Protein AF-A0A7Y1T8V3-F1 (afdb_monomer_lite)

pLDDT: mean 86.98, std 9.7, range [41.34, 97.12]

Sequence (254 aa):
RMGENVDYEQLSDDRLTPLARQRLTQTTLIKQNFAQLGLATPDAMLQQTIMRTPEFQVDGKFSNERMTRVLADTGFNLNILKSKLAEDQRANQLRAGIGQSGFAITQNTELLLKIINESRKINWVALELAQVQGDLQISDSEIADYYDTNSSEFYTELRVDAEYLLIDQQALQQPVESAAVLAEYKSQQAQFESSERRELAHILLEINQQQSEDQAREKARQVIQRHRDGASFAELAAEISQDPGTATEGGLLG

Radius of gyration: 39.57 Å; chains: 1; bounding box: 94×57×104 Å

Structure (mmCIF, N/CA/C/O backbone):
data_AF-A0A7Y1T8V3-F1
#
_entry.id   AF-A0A7Y1T8V3-F1
#
loop_
_atom_site.group_PDB
_atom_site.id
_atom_site.type_symbol
_atom_site.label_atom_id
_atom_site.label_alt_id
_atom_site.label_comp_id
_atom_site.label_asym_id
_atom_site.label_entity_id
_atom_site.label_seq_id
_atom_site.pdbx_PDB_ins_code
_atom_site.Cartn_x
_atom_site.Cartn_y
_atom_site.Cartn_z
_atom_site.occupancy
_atom_site.B_iso_or_equiv
_atom_site.auth_seq_id
_atom_site.auth_comp_id
_atom_site.auth_asym_id
_atom_site.auth_atom_id
_atom_site.pdbx_PDB_model_num
ATOM 1 N N . ARG A 1 1 ? -8.306 -12.729 -7.410 1.00 41.34 1 ARG A N 1
ATOM 2 C CA . ARG A 1 1 ? -9.729 -13.066 -7.652 1.00 41.34 1 ARG A CA 1
ATOM 3 C C . ARG A 1 1 ? -10.498 -12.596 -6.425 1.00 41.34 1 ARG A C 1
ATOM 5 O O . ARG A 1 1 ? -10.214 -13.105 -5.352 1.00 41.34 1 ARG A O 1
ATOM 12 N N . MET A 1 2 ? -11.314 -11.548 -6.552 1.00 42.31 2 MET A N 1
ATOM 13 C CA . MET A 1 2 ? -12.202 -11.089 -5.471 1.00 42.31 2 MET A CA 1
ATOM 14 C C . MET A 1 2 ? -13.369 -12.090 -5.373 1.00 42.31 2 MET A C 1
ATOM 16 O O . MET A 1 2 ? -13.800 -12.582 -6.413 1.00 42.31 2 MET A O 1
ATOM 20 N N . GLY A 1 3 ? -13.776 -12.471 -4.157 1.00 43.62 3 GLY A N 1
ATOM 21 C CA . GLY A 1 3 ? -14.752 -13.543 -3.896 1.00 43.62 3 GLY A CA 1
ATOM 22 C C . GLY A 1 3 ? -16.190 -13.213 -4.317 1.00 43.62 3 GLY A C 1
ATOM 23 O O . GLY A 1 3 ? -16.492 -12.072 -4.643 1.00 43.62 3 GLY A O 1
ATOM 24 N N . GLU A 1 4 ? -17.067 -14.221 -4.282 1.00 55.66 4 GLU A N 1
ATOM 25 C CA . GLU A 1 4 ? -18.418 -14.251 -4.886 1.00 55.66 4 GLU A CA 1
ATOM 26 C C . GLU A 1 4 ? -19.449 -13.227 -4.359 1.00 55.66 4 GLU A C 1
ATOM 28 O O . GLU A 1 4 ? -20.552 -13.179 -4.882 1.00 55.66 4 GLU A O 1
ATOM 33 N N . ASN A 1 5 ? -19.102 -12.355 -3.406 1.00 53.53 5 ASN A N 1
ATOM 34 C CA . ASN A 1 5 ? -19.995 -11.330 -2.849 1.00 53.53 5 ASN A CA 1
ATOM 35 C C . ASN A 1 5 ? -19.285 -9.968 -2.755 1.00 53.53 5 ASN A C 1
ATOM 37 O O . ASN A 1 5 ? -18.998 -9.479 -1.661 1.00 53.53 5 ASN A O 1
ATOM 41 N N . VAL A 1 6 ? -18.937 -9.363 -3.895 1.00 58.28 6 VAL A N 1
ATOM 42 C CA . VAL A 1 6 ? -18.449 -7.974 -3.912 1.00 58.28 6 VAL A CA 1
ATOM 43 C C . VAL A 1 6 ? -19.655 -7.044 -3.883 1.00 58.28 6 VAL A C 1
ATOM 45 O O . VAL A 1 6 ? -20.401 -6.950 -4.852 1.00 58.28 6 VAL A O 1
ATOM 48 N N . ASP A 1 7 ? -19.839 -6.351 -2.764 1.00 69.00 7 ASP A N 1
ATOM 49 C CA . ASP A 1 7 ? -20.786 -5.247 -2.652 1.00 69.00 7 ASP A CA 1
ATOM 50 C C . ASP A 1 7 ? -20.277 -4.056 -3.484 1.00 69.00 7 ASP A C 1
ATOM 52 O O . ASP A 1 7 ? -19.403 -3.289 -3.065 1.00 69.00 7 ASP A O 1
ATOM 56 N N . TYR A 1 8 ? -20.796 -3.937 -4.707 1.00 67.00 8 TYR A N 1
ATOM 57 C CA . TYR A 1 8 ? -20.404 -2.901 -5.660 1.00 67.00 8 TYR A CA 1
ATOM 58 C C . TYR A 1 8 ? -20.792 -1.484 -5.205 1.00 67.00 8 TYR A C 1
ATOM 60 O O . TYR A 1 8 ? -20.196 -0.524 -5.698 1.00 67.00 8 TYR A O 1
ATOM 68 N N . GLU A 1 9 ? -21.690 -1.315 -4.223 1.00 69.06 9 GLU A N 1
ATOM 69 C CA . GLU A 1 9 ? -21.967 0.008 -3.640 1.00 69.06 9 GLU A CA 1
ATOM 70 C C . GLU A 1 9 ? -20.751 0.573 -2.890 1.00 69.06 9 GLU A C 1
ATOM 72 O O . GLU A 1 9 ? -20.582 1.794 -2.790 1.00 69.06 9 GLU A O 1
ATOM 77 N N . GLN A 1 10 ? -19.844 -0.289 -2.410 1.00 66.62 10 GLN A N 1
ATOM 78 C CA . GLN A 1 10 ? -18.577 0.123 -1.789 1.00 66.62 10 GLN A CA 1
ATOM 79 C C . GLN A 1 10 ? -17.567 0.681 -2.798 1.00 66.62 10 GLN A C 1
ATOM 81 O O . GLN A 1 10 ? -16.615 1.351 -2.399 1.00 66.62 10 GLN A O 1
ATOM 86 N N . LEU A 1 11 ? -17.786 0.436 -4.092 1.00 71.06 11 LEU A N 1
ATOM 87 C CA . LEU A 1 11 ? -16.968 0.948 -5.190 1.00 71.06 11 LEU A CA 1
ATOM 88 C C . LEU A 1 11 ? -17.585 2.187 -5.857 1.00 71.06 11 LEU A C 1
ATOM 90 O O . LEU A 1 11 ? -17.064 2.643 -6.872 1.00 71.06 11 LEU A O 1
ATOM 94 N N . SER A 1 12 ? -18.671 2.741 -5.307 1.00 79.31 12 SER A N 1
ATOM 95 C CA . SER A 1 12 ? -19.259 3.986 -5.811 1.00 79.31 12 SER A CA 1
ATOM 96 C C . SER A 1 12 ? -18.267 5.151 -5.734 1.00 79.31 12 SER A C 1
ATOM 98 O O . SER A 1 12 ? -17.560 5.330 -4.735 1.00 79.31 12 SER A O 1
ATOM 100 N N . ASP A 1 13 ? -18.252 5.989 -6.774 1.00 78.75 13 ASP A N 1
ATOM 101 C CA . ASP A 1 13 ? -17.426 7.201 -6.819 1.00 78.75 13 ASP A CA 1
ATOM 102 C C . ASP A 1 13 ? -17.690 8.116 -5.615 1.00 78.75 13 ASP A C 1
ATOM 104 O O . ASP A 1 13 ? -16.751 8.699 -5.071 1.00 78.75 13 ASP A O 1
ATOM 108 N N . ASP A 1 14 ? -18.934 8.177 -5.133 1.00 81.94 14 ASP A N 1
ATOM 109 C CA . ASP A 1 14 ? -19.324 8.967 -3.960 1.00 81.94 14 ASP A CA 1
ATOM 110 C C . ASP A 1 14 ? -18.643 8.499 -2.664 1.00 81.94 14 ASP A C 1
ATOM 112 O O . ASP A 1 14 ? -18.367 9.313 -1.779 1.00 81.94 14 ASP A O 1
ATOM 116 N N . ARG A 1 15 ? -18.311 7.205 -2.549 1.00 77.62 15 ARG A N 1
ATOM 117 C CA . ARG A 1 15 ? -17.561 6.650 -1.409 1.00 77.62 15 ARG A CA 1
ATOM 118 C C . ARG A 1 15 ? -16.051 6.670 -1.629 1.00 77.62 15 ARG A C 1
ATOM 120 O O . ARG A 1 15 ? -15.299 6.954 -0.693 1.00 77.62 15 ARG A O 1
ATOM 127 N N . LEU A 1 16 ? -15.588 6.404 -2.850 1.00 84.19 16 LEU A N 1
ATOM 128 C CA . LEU A 1 16 ? -14.159 6.353 -3.172 1.00 84.19 16 LEU A CA 1
ATOM 129 C C . LEU A 1 16 ? -13.523 7.744 -3.245 1.00 84.19 16 LEU A C 1
ATOM 131 O O . LEU A 1 16 ? -12.394 7.928 -2.785 1.00 84.19 16 LEU A O 1
ATOM 135 N N . THR A 1 17 ? -14.237 8.739 -3.772 1.00 88.00 17 THR A N 1
ATOM 136 C CA . THR A 1 17 ? -13.699 10.088 -4.001 1.00 88.00 17 THR A CA 1
ATOM 137 C C . THR A 1 17 ? -13.277 10.787 -2.704 1.00 88.00 17 THR A C 1
ATOM 139 O O . THR A 1 17 ? -12.153 11.300 -2.655 1.00 88.00 17 THR A O 1
ATOM 142 N N . PRO A 1 18 ? -14.082 10.804 -1.619 1.00 89.88 18 PRO A N 1
ATOM 143 C CA . PRO A 1 18 ? -13.657 11.395 -0.351 1.00 89.88 18 PRO A CA 1
ATOM 144 C C . PRO A 1 18 ? -12.408 10.722 0.231 1.00 89.88 18 PRO A C 1
ATOM 146 O O . PRO A 1 18 ? -11.493 11.424 0.666 1.00 89.88 18 PRO A O 1
ATOM 149 N N . LEU A 1 19 ? -12.336 9.386 0.181 1.00 86.31 19 LEU A N 1
ATOM 150 C CA . LEU A 1 19 ? -11.200 8.606 0.683 1.00 86.31 19 LEU A CA 1
ATOM 151 C C . LEU A 1 19 ? -9.933 8.848 -0.146 1.00 86.31 19 LEU A C 1
ATOM 153 O O . LEU A 1 19 ? -8.856 9.080 0.410 1.00 86.31 19 LEU A O 1
ATOM 157 N N . ALA A 1 20 ? -10.054 8.850 -1.475 1.00 89.06 20 ALA A N 1
ATOM 158 C CA . ALA A 1 20 ? -8.956 9.148 -2.385 1.00 89.06 20 ALA A CA 1
ATOM 159 C C . ALA A 1 20 ? -8.437 10.575 -2.173 1.00 89.06 20 ALA A C 1
ATOM 161 O O . ALA A 1 20 ? -7.230 10.777 -2.035 1.00 89.06 20 ALA A O 1
ATOM 162 N N . ARG A 1 21 ? -9.341 11.556 -2.060 1.00 92.31 21 ARG A N 1
ATOM 163 C CA . ARG A 1 21 ? -8.994 12.952 -1.773 1.00 92.31 21 ARG A CA 1
ATOM 164 C C . ARG A 1 21 ? -8.269 13.081 -0.439 1.00 92.31 21 ARG A C 1
ATOM 166 O O . ARG A 1 21 ? -7.197 13.673 -0.402 1.00 92.31 21 ARG A O 1
ATOM 173 N N . GLN A 1 22 ? -8.791 12.481 0.631 1.00 91.00 22 GLN A N 1
ATOM 174 C CA . GLN A 1 22 ? -8.137 12.492 1.942 1.00 91.00 22 GLN A CA 1
ATOM 175 C C . GLN A 1 22 ? -6.736 11.874 1.875 1.00 91.00 22 GLN A C 1
ATOM 177 O O . GLN A 1 22 ? -5.773 12.466 2.369 1.00 91.00 22 GLN A O 1
ATOM 182 N N . ARG A 1 23 ? -6.594 10.723 1.209 1.00 88.25 23 ARG A N 1
ATOM 183 C CA . ARG A 1 23 ? -5.299 10.061 1.016 1.00 88.25 23 ARG A CA 1
ATOM 184 C C . ARG A 1 23 ? -4.321 10.943 0.241 1.00 88.25 23 ARG A C 1
ATOM 186 O O . ARG A 1 23 ? -3.156 11.033 0.631 1.00 88.25 23 ARG A O 1
ATOM 193 N N . LEU A 1 24 ? -4.767 11.602 -0.829 1.00 90.88 24 LEU A N 1
ATOM 194 C CA . LEU A 1 24 ? -3.942 12.504 -1.636 1.00 90.88 24 LEU A CA 1
ATOM 195 C C . LEU A 1 24 ? -3.532 13.750 -0.852 1.00 90.88 24 LEU A C 1
ATOM 197 O O . LEU A 1 24 ? -2.358 14.120 -0.894 1.00 90.88 24 LEU A O 1
ATOM 201 N N . THR A 1 25 ? -4.449 14.353 -0.093 1.00 92.94 25 THR A N 1
ATOM 202 C CA . THR A 1 25 ? -4.156 15.482 0.796 1.00 92.94 25 THR A CA 1
ATOM 203 C C . THR A 1 25 ? -3.094 15.093 1.819 1.00 92.94 25 THR A C 1
ATOM 205 O O . THR A 1 25 ? -2.073 15.769 1.933 1.00 92.94 25 THR A O 1
ATOM 208 N N . GLN A 1 26 ? -3.283 13.969 2.514 1.00 86.94 26 GLN A N 1
ATOM 209 C CA . GLN A 1 26 ? -2.355 13.509 3.547 1.00 86.94 26 GLN A CA 1
ATOM 210 C C . GLN A 1 26 ? -0.983 13.150 2.964 1.00 86.94 26 GLN A C 1
ATOM 212 O O . GLN A 1 26 ? 0.047 13.557 3.499 1.00 86.94 26 GLN A O 1
ATOM 217 N N . THR A 1 27 ? -0.959 12.455 1.824 1.00 85.75 27 THR A N 1
ATOM 218 C CA . THR A 1 27 ? 0.284 12.101 1.122 1.00 85.75 27 THR A CA 1
ATOM 219 C C . THR A 1 27 ? 1.033 13.350 0.659 1.00 85.75 27 THR A C 1
ATOM 221 O O . THR A 1 27 ? 2.241 13.453 0.856 1.00 85.75 27 THR A O 1
ATOM 224 N N . THR A 1 28 ? 0.326 14.322 0.080 1.00 87.81 28 THR A N 1
ATOM 225 C CA . THR A 1 28 ? 0.916 15.585 -0.384 1.00 87.81 28 THR A CA 1
ATOM 226 C C . THR A 1 28 ? 1.492 16.388 0.779 1.00 87.81 28 THR A C 1
ATOM 228 O O . THR A 1 28 ? 2.631 16.842 0.695 1.00 87.81 28 THR A O 1
ATOM 231 N N . LEU A 1 29 ? 0.755 16.499 1.888 1.00 88.88 29 LEU A N 1
ATOM 232 C CA . LEU A 1 29 ? 1.206 17.212 3.082 1.00 88.88 29 LEU A CA 1
ATOM 233 C C . LEU A 1 29 ? 2.475 16.588 3.683 1.00 88.88 29 LEU A C 1
ATOM 235 O O . LEU A 1 29 ? 3.403 17.300 4.066 1.00 88.88 29 LEU A O 1
ATOM 239 N N . ILE A 1 30 ? 2.546 15.255 3.748 1.00 85.75 30 ILE A N 1
ATOM 240 C CA . ILE A 1 30 ? 3.738 14.541 4.227 1.00 85.75 30 ILE A CA 1
ATOM 241 C C . ILE A 1 30 ? 4.929 14.793 3.292 1.00 85.75 30 ILE A C 1
ATOM 243 O O . ILE A 1 30 ? 6.018 15.126 3.758 1.00 85.75 30 ILE A O 1
ATOM 247 N N . LYS A 1 31 ? 4.719 14.703 1.972 1.00 85.62 31 LYS A N 1
ATOM 248 C CA . LYS A 1 31 ? 5.768 14.950 0.970 1.00 85.62 31 LYS A CA 1
ATOM 249 C C . LYS A 1 31 ? 6.324 16.371 1.039 1.00 85.62 31 LYS A C 1
ATOM 251 O O . LYS A 1 31 ? 7.538 16.548 0.970 1.00 85.62 31 LYS A O 1
ATOM 256 N N . GLN A 1 32 ? 5.457 17.369 1.209 1.00 86.38 32 GLN A N 1
ATOM 257 C CA . GLN A 1 32 ? 5.858 18.769 1.387 1.00 86.38 32 GLN A CA 1
ATOM 258 C C . GLN A 1 32 ? 6.700 18.966 2.657 1.00 86.38 32 GLN A C 1
ATOM 260 O O . GLN A 1 32 ? 7.658 19.738 2.649 1.00 86.38 32 GLN A O 1
ATOM 265 N N . ASN A 1 33 ? 6.398 18.221 3.723 1.00 87.88 33 ASN A N 1
ATOM 266 C CA . ASN A 1 33 ? 7.140 18.288 4.980 1.00 87.88 33 ASN A CA 1
ATOM 267 C C . ASN A 1 33 ? 8.519 17.616 4.935 1.00 87.88 33 ASN A C 1
ATOM 269 O O . ASN A 1 33 ? 9.379 17.976 5.735 1.00 87.88 33 ASN A O 1
ATOM 273 N N . PHE A 1 34 ? 8.787 16.685 4.011 1.00 89.12 34 PHE A N 1
ATOM 274 C CA . PHE A 1 34 ? 10.093 16.013 3.946 1.00 89.12 34 PHE A CA 1
ATOM 275 C C . PHE A 1 34 ? 11.267 16.990 3.830 1.00 89.12 34 PHE A C 1
ATOM 277 O O . PHE A 1 34 ? 12.280 16.801 4.499 1.00 89.12 34 PHE A O 1
ATOM 284 N N . ALA A 1 35 ? 11.118 18.041 3.018 1.00 80.44 35 ALA A N 1
ATOM 285 C CA . ALA A 1 35 ? 12.147 19.065 2.860 1.00 80.44 35 ALA A CA 1
ATOM 286 C C . ALA A 1 35 ? 12.341 19.890 4.143 1.00 80.44 35 ALA A C 1
ATOM 288 O O . ALA A 1 35 ? 13.474 20.146 4.537 1.00 80.44 35 ALA A O 1
ATOM 289 N N . GLN A 1 36 ? 11.248 20.256 4.823 1.00 85.88 36 GLN A N 1
ATOM 290 C CA . GLN A 1 36 ? 11.298 21.018 6.078 1.00 85.88 36 GLN A CA 1
ATOM 291 C C . GLN A 1 36 ? 11.953 20.223 7.215 1.00 85.88 36 GLN A C 1
ATOM 293 O O . GLN A 1 36 ? 12.670 20.787 8.033 1.00 85.88 36 GLN A O 1
ATOM 298 N N . LEU A 1 37 ? 11.740 18.905 7.237 1.00 88.06 37 LEU A N 1
ATOM 299 C CA . LEU A 1 37 ? 12.326 17.986 8.215 1.00 88.06 37 LEU A CA 1
ATOM 300 C C . LEU A 1 37 ? 13.768 17.571 7.876 1.00 88.06 37 LEU A C 1
ATOM 302 O O . LEU A 1 37 ? 14.354 16.772 8.602 1.00 88.06 37 LEU A O 1
ATOM 306 N N . GLY A 1 38 ? 14.336 18.065 6.769 1.00 87.81 38 GLY A N 1
ATOM 307 C CA . GLY A 1 38 ? 15.685 17.700 6.330 1.00 87.81 38 GLY A CA 1
ATOM 308 C C . GLY A 1 38 ? 15.836 16.223 5.944 1.00 87.81 38 GLY A C 1
ATOM 309 O O . GLY A 1 38 ? 16.945 15.693 5.971 1.00 87.81 38 GLY A O 1
ATOM 310 N N . LEU A 1 39 ? 14.739 15.538 5.596 1.00 89.94 39 LEU A N 1
ATOM 311 C CA . LEU A 1 39 ? 14.767 14.127 5.215 1.00 89.94 39 LEU A CA 1
ATOM 312 C C . LEU A 1 39 ? 15.266 13.975 3.775 1.00 89.94 39 LEU A C 1
ATOM 314 O O . LEU A 1 39 ? 14.621 14.425 2.823 1.00 89.94 39 LEU A O 1
ATOM 318 N N . ALA A 1 40 ? 16.391 13.281 3.613 1.00 87.88 40 ALA A N 1
ATOM 319 C CA . ALA A 1 40 ? 17.026 13.014 2.328 1.00 87.88 40 ALA A CA 1
ATOM 320 C C . ALA A 1 40 ? 17.279 11.514 2.125 1.00 87.88 40 ALA A C 1
ATOM 322 O O . ALA A 1 40 ? 17.364 10.731 3.073 1.00 87.88 40 ALA A O 1
ATOM 323 N N . THR A 1 41 ? 17.416 11.101 0.866 1.00 92.00 41 THR A N 1
ATOM 324 C CA . THR A 1 41 ? 17.786 9.728 0.510 1.00 92.00 41 THR A CA 1
ATOM 325 C C . THR A 1 41 ? 18.992 9.762 -0.422 1.00 92.00 41 THR A C 1
ATOM 327 O O . THR A 1 41 ? 18.855 10.254 -1.539 1.00 92.00 41 THR A O 1
ATOM 330 N N . PRO A 1 42 ? 20.168 9.278 0.016 1.00 93.88 42 PRO A N 1
ATOM 331 C CA . PRO A 1 42 ? 21.356 9.239 -0.829 1.00 93.88 42 PRO A CA 1
ATOM 332 C C . PRO A 1 42 ? 21.160 8.344 -2.057 1.00 93.88 42 PRO A C 1
ATOM 334 O O . PRO A 1 42 ? 20.621 7.241 -1.945 1.00 93.88 42 PRO A O 1
ATOM 337 N N . ASP A 1 43 ? 21.693 8.760 -3.205 1.00 92.12 43 ASP A N 1
ATOM 338 C CA . ASP A 1 43 ? 21.589 8.000 -4.458 1.00 92.12 43 ASP A CA 1
ATOM 339 C C . ASP A 1 43 ? 22.160 6.582 -4.351 1.00 92.12 43 ASP A C 1
ATOM 341 O O . ASP A 1 43 ? 21.576 5.637 -4.879 1.00 92.12 43 ASP A O 1
ATOM 345 N N . ALA A 1 44 ? 23.262 6.408 -3.617 1.00 94.62 44 ALA A N 1
ATOM 346 C CA . ALA A 1 44 ? 23.869 5.097 -3.385 1.00 94.62 44 ALA A CA 1
ATOM 347 C C . ALA A 1 44 ? 22.908 4.125 -2.675 1.00 94.62 44 ALA A C 1
ATOM 349 O O . ALA A 1 44 ? 22.886 2.933 -2.979 1.00 94.62 44 ALA A O 1
ATOM 350 N N . MET A 1 45 ? 22.063 4.634 -1.771 1.00 92.94 45 MET A N 1
ATOM 351 C CA . MET A 1 45 ? 21.053 3.829 -1.083 1.00 92.94 45 MET A CA 1
ATOM 352 C C . MET A 1 45 ? 19.943 3.392 -2.045 1.00 92.94 45 MET A C 1
ATOM 354 O O . MET A 1 45 ? 19.510 2.240 -2.010 1.00 92.94 45 MET A O 1
ATOM 358 N N . LEU A 1 46 ? 19.508 4.291 -2.936 1.00 94.56 46 LEU A N 1
ATOM 359 C CA . LEU A 1 46 ? 18.530 3.965 -3.977 1.00 94.56 46 LEU A CA 1
ATOM 360 C C . LEU A 1 46 ? 19.084 2.902 -4.928 1.00 94.56 46 LEU A C 1
ATOM 362 O O . LEU A 1 46 ? 18.406 1.917 -5.207 1.00 94.56 46 LEU A O 1
ATOM 366 N N . GLN A 1 47 ? 20.331 3.064 -5.376 1.00 93.62 47 GLN A N 1
ATOM 367 C CA . GLN A 1 47 ? 21.013 2.096 -6.236 1.00 93.62 47 GLN A CA 1
ATOM 368 C C . GLN A 1 47 ? 21.115 0.724 -5.571 1.00 93.62 47 GLN A C 1
ATOM 370 O O . GLN A 1 47 ? 20.751 -0.274 -6.184 1.00 93.62 47 GLN A O 1
ATOM 375 N N . GLN A 1 48 ? 21.543 0.664 -4.309 1.00 94.00 48 GLN A N 1
ATOM 376 C CA . GLN A 1 48 ? 21.653 -0.600 -3.585 1.00 94.00 48 GLN A CA 1
ATOM 377 C C . GLN A 1 48 ? 20.297 -1.303 -3.457 1.00 94.00 48 GLN A C 1
ATOM 379 O O . GLN A 1 48 ? 20.215 -2.518 -3.634 1.00 94.00 48 GLN A O 1
ATOM 384 N N . THR A 1 49 ? 19.230 -0.557 -3.172 1.00 94.25 49 THR A N 1
ATOM 385 C CA . THR A 1 49 ? 17.877 -1.118 -3.097 1.00 94.25 49 THR A CA 1
ATOM 386 C C . THR A 1 49 ? 17.417 -1.651 -4.453 1.00 94.25 49 THR A C 1
ATOM 388 O O . THR A 1 49 ? 16.944 -2.784 -4.524 1.00 94.25 49 THR A O 1
ATOM 391 N N . ILE A 1 50 ? 17.638 -0.902 -5.539 1.00 94.38 50 ILE A N 1
ATOM 392 C CA . ILE A 1 50 ? 17.340 -1.351 -6.909 1.00 94.38 50 ILE A CA 1
ATOM 393 C C . ILE A 1 50 ? 18.121 -2.634 -7.234 1.00 94.38 50 ILE A C 1
ATOM 395 O O . ILE A 1 50 ? 17.537 -3.617 -7.674 1.00 94.38 50 ILE A O 1
ATOM 399 N N . MET A 1 51 ? 19.422 -2.684 -6.941 1.00 94.88 51 MET A N 1
ATOM 400 C CA . MET A 1 51 ? 20.251 -3.868 -7.203 1.00 94.88 51 MET A CA 1
ATOM 401 C C . MET A 1 51 ? 19.814 -5.103 -6.403 1.00 94.88 51 MET A C 1
ATOM 403 O O . MET A 1 51 ? 19.985 -6.234 -6.857 1.00 94.88 51 MET A O 1
ATOM 407 N N . ARG A 1 52 ? 19.242 -4.904 -5.210 1.00 95.31 52 ARG A N 1
ATOM 408 C CA . ARG A 1 52 ? 18.734 -5.976 -4.339 1.00 95.31 52 ARG A CA 1
ATOM 409 C C . ARG A 1 52 ? 17.294 -6.391 -4.641 1.00 95.31 52 ARG A C 1
ATOM 411 O O . ARG A 1 52 ? 16.823 -7.341 -4.023 1.00 95.31 52 ARG A O 1
ATOM 418 N N . THR A 1 53 ? 16.612 -5.697 -5.548 1.00 94.50 53 THR A N 1
ATOM 419 C CA . THR A 1 53 ? 15.222 -5.979 -5.922 1.00 94.50 53 THR A CA 1
ATOM 420 C C . THR A 1 53 ? 15.176 -7.261 -6.767 1.00 94.50 53 THR A C 1
ATOM 422 O O . THR A 1 53 ? 15.753 -7.266 -7.858 1.00 94.50 53 THR A O 1
ATOM 425 N N . PRO A 1 54 ? 14.542 -8.354 -6.294 1.00 95.62 54 PRO A N 1
ATOM 426 C CA . PRO A 1 54 ? 14.558 -9.653 -6.978 1.00 95.62 54 PRO A CA 1
ATOM 427 C C . PRO A 1 54 ? 14.030 -9.609 -8.415 1.00 95.62 54 PRO A C 1
ATOM 429 O O . PRO A 1 54 ? 14.539 -10.296 -9.295 1.00 95.62 54 PRO A O 1
ATOM 432 N N . GLU A 1 55 ? 13.046 -8.755 -8.679 1.00 94.25 55 GLU A N 1
ATOM 433 C CA . GLU A 1 55 ? 12.415 -8.574 -9.986 1.00 94.25 55 GLU A CA 1
ATOM 434 C C . GLU A 1 55 ? 13.401 -8.060 -11.048 1.00 94.25 55 GLU A C 1
ATOM 436 O O . GLU A 1 55 ? 13.206 -8.287 -12.246 1.00 94.25 55 GLU A O 1
ATOM 441 N N . PHE A 1 56 ? 14.473 -7.398 -10.604 1.00 96.25 56 PHE A N 1
ATOM 442 C CA . PHE A 1 56 ? 15.546 -6.856 -11.436 1.00 96.25 56 PHE A CA 1
ATOM 443 C C . PHE A 1 56 ? 16.774 -7.772 -11.501 1.00 96.25 56 PHE A C 1
ATOM 445 O O . PHE A 1 56 ? 17.818 -7.370 -12.019 1.00 96.25 56 PHE A O 1
ATOM 452 N N . GLN A 1 57 ? 16.675 -8.998 -10.981 1.00 95.88 57 GLN A N 1
ATOM 453 C CA . GLN A 1 57 ? 17.769 -9.961 -10.961 1.00 95.88 57 GLN A CA 1
ATOM 454 C C . GLN A 1 57 ? 17.553 -11.108 -11.957 1.00 95.88 57 GLN A C 1
ATOM 456 O O . GLN A 1 57 ? 16.431 -11.525 -12.237 1.00 95.88 57 GLN A O 1
ATOM 461 N N . VAL A 1 58 ? 18.662 -11.632 -12.478 1.00 96.12 58 VAL A N 1
ATOM 462 C CA . VAL A 1 58 ? 18.756 -12.891 -13.228 1.00 96.12 58 VAL A CA 1
ATOM 463 C C . VAL A 1 58 ? 19.776 -13.753 -12.488 1.00 96.12 58 VAL A C 1
ATOM 465 O O . VAL A 1 58 ? 20.870 -13.279 -12.182 1.00 96.12 58 VAL A O 1
ATOM 468 N N . ASP A 1 59 ? 19.388 -14.970 -12.105 1.00 94.19 59 ASP A N 1
ATOM 469 C CA . ASP A 1 59 ? 20.204 -15.874 -11.277 1.00 94.19 59 ASP A CA 1
ATOM 470 C C . ASP A 1 59 ? 20.745 -15.216 -9.988 1.00 94.19 59 ASP A C 1
ATOM 472 O O . ASP A 1 59 ? 21.888 -15.420 -9.575 1.00 94.19 59 ASP A O 1
ATOM 476 N N . GLY A 1 60 ? 19.924 -14.363 -9.360 1.00 93.50 60 GLY A N 1
ATOM 477 C CA . GLY A 1 60 ? 20.263 -13.643 -8.125 1.00 93.50 60 GLY A CA 1
ATOM 478 C C . GLY A 1 60 ? 21.239 -12.471 -8.299 1.00 93.50 60 GLY A C 1
ATOM 479 O O . GLY A 1 60 ? 21.661 -11.870 -7.311 1.00 93.50 60 GLY A O 1
ATOM 480 N N . LYS A 1 61 ? 21.611 -12.121 -9.536 1.00 95.25 61 LYS A N 1
ATOM 481 C CA . LYS A 1 61 ? 22.472 -10.973 -9.851 1.00 95.25 61 LYS A CA 1
ATOM 482 C C . LYS A 1 61 ? 21.683 -9.897 -10.576 1.00 95.25 61 LYS A C 1
ATOM 484 O O . LYS A 1 61 ? 20.881 -10.194 -11.454 1.00 95.25 61 LYS A O 1
ATOM 489 N N . PHE A 1 62 ? 21.924 -8.639 -10.223 1.00 97.06 62 PHE A N 1
ATOM 490 C CA . PHE A 1 62 ? 21.272 -7.506 -10.875 1.00 97.06 62 PHE A CA 1
ATOM 491 C C . PHE A 1 62 ? 21.536 -7.500 -12.389 1.00 97.06 62 PHE A C 1
ATOM 493 O O . PHE A 1 62 ? 22.680 -7.643 -12.820 1.00 97.06 62 PHE A O 1
ATOM 500 N N . SER A 1 63 ? 20.482 -7.291 -13.181 1.00 97.12 63 SER A N 1
ATOM 501 C CA . SER A 1 63 ? 20.550 -7.150 -14.635 1.00 97.12 63 SER A CA 1
ATOM 502 C C . SER A 1 63 ? 19.859 -5.860 -15.075 1.00 97.12 63 SER A C 1
ATOM 504 O O . SER A 1 63 ? 18.652 -5.679 -14.897 1.00 97.12 63 SER A O 1
ATOM 506 N N . ASN A 1 64 ? 20.628 -4.959 -15.693 1.00 94.50 64 ASN A N 1
ATOM 507 C CA . ASN A 1 64 ? 20.113 -3.688 -16.207 1.00 94.50 64 ASN A CA 1
ATOM 508 C C . ASN A 1 64 ? 19.085 -3.888 -17.335 1.00 94.50 64 ASN A C 1
ATOM 510 O O . ASN A 1 64 ? 18.109 -3.145 -17.429 1.00 94.50 64 ASN A O 1
ATOM 514 N N . GLU A 1 65 ? 19.277 -4.919 -18.159 1.00 95.38 65 GLU A N 1
ATOM 515 C CA . GLU A 1 65 ? 18.343 -5.293 -19.224 1.00 95.38 65 GLU A CA 1
ATOM 516 C C . GLU A 1 65 ? 17.009 -5.771 -18.634 1.00 95.38 65 GLU A C 1
ATOM 518 O O . GLU A 1 65 ? 15.943 -5.303 -19.037 1.00 95.38 65 GLU A O 1
ATOM 523 N N . ARG A 1 66 ? 17.063 -6.635 -17.608 1.00 95.00 66 ARG A N 1
ATOM 524 C CA . ARG A 1 66 ? 15.874 -7.113 -16.889 1.00 95.00 66 ARG A CA 1
ATOM 525 C C . ARG A 1 66 ? 15.113 -5.958 -16.246 1.00 95.00 66 ARG A C 1
ATOM 527 O O . ARG A 1 66 ? 13.900 -5.880 -16.411 1.00 95.00 66 ARG A O 1
ATOM 534 N N . MET A 1 67 ? 15.814 -5.060 -15.553 1.00 95.88 67 MET A N 1
ATOM 535 C CA . MET A 1 67 ? 15.210 -3.868 -14.954 1.00 95.88 67 MET A CA 1
ATOM 536 C C . MET A 1 67 ? 14.527 -3.001 -16.013 1.00 95.88 67 MET A C 1
ATOM 538 O O . MET A 1 67 ? 13.369 -2.636 -15.841 1.00 95.88 67 MET A O 1
ATOM 542 N N . THR A 1 68 ? 15.219 -2.691 -17.111 1.00 93.75 68 THR A N 1
ATOM 543 C CA . THR A 1 68 ? 14.673 -1.844 -18.181 1.00 93.75 68 THR A CA 1
ATOM 544 C C . THR A 1 68 ? 13.409 -2.452 -18.784 1.00 93.75 68 THR A C 1
ATOM 546 O O . THR A 1 68 ? 12.426 -1.738 -18.951 1.00 93.75 68 THR A O 1
ATOM 549 N N . ARG A 1 69 ? 13.392 -3.770 -19.025 1.00 94.06 69 ARG A N 1
ATOM 550 C CA . ARG A 1 69 ? 12.208 -4.488 -19.520 1.00 94.06 69 ARG A CA 1
ATOM 551 C C . ARG A 1 69 ? 11.035 -4.407 -18.538 1.00 94.06 69 ARG A C 1
ATOM 553 O O . ARG A 1 69 ? 9.958 -3.975 -18.919 1.00 94.06 69 ARG A O 1
ATOM 560 N N . VAL A 1 70 ? 11.268 -4.716 -17.259 1.00 93.88 70 VAL A N 1
ATOM 561 C CA . VAL A 1 70 ? 10.226 -4.650 -16.212 1.00 93.88 70 VAL A CA 1
ATOM 562 C C . VAL A 1 70 ? 9.669 -3.229 -16.050 1.00 93.88 70 VAL A C 1
ATOM 564 O O . VAL A 1 70 ? 8.469 -3.038 -15.843 1.00 93.88 70 VAL A O 1
ATOM 567 N N . LEU A 1 71 ? 10.528 -2.212 -16.145 1.00 94.31 71 LEU A N 1
ATOM 568 C CA . LEU A 1 71 ? 10.095 -0.818 -16.087 1.00 94.31 71 LEU A CA 1
ATOM 569 C C . LEU A 1 71 ? 9.295 -0.418 -17.332 1.00 94.31 71 LEU A C 1
ATOM 571 O O . LEU A 1 71 ? 8.255 0.220 -17.186 1.00 94.31 71 LEU A O 1
ATOM 575 N N . ALA A 1 72 ? 9.718 -0.838 -18.526 1.00 92.56 72 ALA A N 1
ATOM 576 C CA . ALA A 1 72 ? 8.990 -0.576 -19.765 1.00 92.56 72 ALA A CA 1
ATOM 577 C C . ALA A 1 72 ? 7.586 -1.206 -19.750 1.00 92.56 72 ALA A C 1
ATOM 579 O O . ALA A 1 72 ? 6.614 -0.517 -20.057 1.00 92.56 72 ALA A O 1
ATOM 580 N N . ASP A 1 73 ? 7.463 -2.453 -19.285 1.00 92.12 73 ASP A N 1
ATOM 581 C CA . ASP A 1 73 ? 6.184 -3.176 -19.178 1.00 92.12 73 ASP A CA 1
ATOM 582 C C . ASP A 1 73 ? 5.183 -2.484 -18.233 1.00 92.12 73 ASP A C 1
ATOM 584 O O . ASP A 1 73 ? 3.970 -2.650 -18.356 1.00 92.12 73 ASP A O 1
ATOM 588 N N . THR A 1 74 ? 5.680 -1.681 -17.287 1.00 88.06 74 THR A N 1
ATOM 589 C CA . THR A 1 74 ? 4.869 -0.921 -16.321 1.00 88.06 74 THR A CA 1
ATOM 590 C C . THR A 1 74 ? 4.723 0.562 -16.680 1.00 88.06 74 THR A C 1
ATOM 592 O O . THR A 1 74 ? 4.128 1.327 -15.918 1.00 88.06 74 THR A O 1
ATOM 595 N N . GLY A 1 75 ? 5.239 0.985 -17.841 1.00 89.94 75 GLY A N 1
ATOM 596 C CA . GLY A 1 75 ? 5.206 2.376 -18.302 1.00 89.94 75 GLY A CA 1
ATOM 597 C C . GLY A 1 75 ? 6.103 3.322 -17.496 1.00 89.94 75 GLY A C 1
ATOM 598 O O . GLY A 1 75 ? 5.868 4.531 -17.474 1.00 89.94 75 GLY A O 1
ATOM 599 N N . PHE A 1 76 ? 7.106 2.796 -16.787 1.00 92.62 76 PHE A N 1
ATOM 600 C CA . PHE A 1 76 ? 8.031 3.562 -15.951 1.00 92.62 76 PHE A CA 1
ATOM 601 C C . PHE A 1 76 ? 9.422 3.669 -16.585 1.00 92.62 76 PHE A C 1
ATOM 603 O O . PHE A 1 76 ? 9.812 2.910 -17.466 1.00 92.62 76 PHE A O 1
ATOM 610 N N . ASN A 1 77 ? 10.211 4.620 -16.084 1.00 93.12 77 ASN A N 1
ATOM 611 C CA . ASN A 1 77 ? 11.640 4.727 -16.366 1.00 93.12 77 ASN A CA 1
ATOM 612 C C . ASN A 1 77 ? 12.440 4.803 -15.056 1.00 93.12 77 ASN A C 1
ATOM 614 O O . ASN A 1 77 ? 11.874 4.934 -13.965 1.00 93.12 77 ASN A O 1
ATOM 618 N N . LEU A 1 78 ? 13.770 4.749 -15.161 1.00 92.00 78 LEU A N 1
ATOM 619 C CA . LEU A 1 78 ? 14.659 4.734 -13.997 1.00 92.00 78 LEU A CA 1
ATOM 620 C C . LEU A 1 78 ? 14.510 5.976 -13.102 1.00 92.00 78 LEU A C 1
ATOM 622 O O . LEU A 1 78 ? 14.580 5.859 -11.881 1.00 92.00 78 LEU A O 1
ATOM 626 N N . ASN A 1 79 ? 14.291 7.160 -13.678 1.00 93.25 79 ASN A N 1
ATOM 627 C CA . ASN A 1 79 ? 14.143 8.394 -12.901 1.00 93.25 79 ASN A CA 1
ATOM 628 C C . ASN A 1 79 ? 12.841 8.393 -12.092 1.00 93.25 79 ASN A C 1
ATOM 630 O O . ASN A 1 79 ? 12.848 8.762 -10.918 1.00 93.25 79 ASN A O 1
ATOM 634 N N . ILE A 1 80 ? 11.744 7.915 -12.688 1.00 93.25 80 ILE A N 1
ATOM 635 C CA . ILE A 1 80 ? 10.463 7.738 -11.994 1.00 93.25 80 ILE A CA 1
ATOM 636 C C . ILE A 1 80 ? 10.614 6.720 -10.861 1.00 93.25 80 ILE A C 1
ATOM 638 O O . ILE A 1 80 ? 10.175 6.989 -9.743 1.00 93.25 80 ILE A O 1
ATOM 642 N N . LEU A 1 81 ? 11.278 5.586 -11.116 1.00 93.50 81 LEU A N 1
ATOM 643 C CA . LEU A 1 81 ? 11.542 4.579 -10.087 1.00 93.50 81 LEU A CA 1
ATOM 644 C C . LEU A 1 81 ? 12.339 5.172 -8.917 1.00 93.50 81 LEU A C 1
ATOM 646 O O . LEU A 1 81 ? 11.923 5.043 -7.768 1.00 93.50 81 LEU A O 1
ATOM 650 N N . LYS A 1 82 ? 13.458 5.851 -9.201 1.00 93.69 82 LYS A N 1
ATOM 651 C CA . LYS A 1 82 ? 14.301 6.488 -8.176 1.00 93.69 82 LYS A CA 1
ATOM 652 C C . LYS A 1 82 ? 13.524 7.517 -7.360 1.00 93.69 82 LYS A C 1
ATOM 654 O O . LYS A 1 82 ? 13.651 7.535 -6.140 1.00 93.69 82 LYS A O 1
ATOM 659 N N . SER A 1 83 ? 12.707 8.341 -8.017 1.00 91.69 83 SER A N 1
ATOM 660 C CA . SER A 1 83 ? 11.870 9.339 -7.349 1.00 91.69 83 SER A CA 1
ATOM 661 C C . SER A 1 83 ? 10.876 8.684 -6.388 1.00 91.69 83 SER A C 1
ATOM 663 O O . SER A 1 83 ? 10.842 9.048 -5.212 1.00 91.69 83 SER A O 1
ATOM 665 N N . LYS A 1 84 ? 10.146 7.658 -6.844 1.00 90.44 84 LYS A N 1
ATOM 666 C CA . LYS A 1 84 ? 9.211 6.900 -5.999 1.00 90.44 84 LYS A CA 1
ATOM 667 C C . LYS A 1 84 ? 9.916 6.232 -4.825 1.00 90.44 84 LYS A C 1
ATOM 669 O O . LYS A 1 84 ? 9.482 6.368 -3.688 1.00 90.44 84 LYS A O 1
ATOM 674 N N . LEU A 1 85 ? 11.049 5.587 -5.081 1.00 92.81 85 LEU A N 1
ATOM 675 C CA . LEU A 1 85 ? 11.817 4.914 -4.043 1.00 92.81 85 LEU A CA 1
ATOM 676 C C . LEU A 1 85 ? 12.355 5.898 -2.989 1.00 92.81 85 LEU A C 1
ATOM 678 O O . LEU A 1 85 ? 12.339 5.599 -1.797 1.00 92.81 85 LEU A O 1
ATOM 682 N N . ALA A 1 86 ? 12.784 7.092 -3.405 1.00 92.75 86 ALA A N 1
ATOM 683 C CA . ALA A 1 86 ? 13.201 8.153 -2.492 1.00 92.75 86 ALA A CA 1
ATOM 684 C C . ALA A 1 86 ? 12.032 8.719 -1.671 1.00 92.75 86 ALA A C 1
ATOM 686 O O . ALA A 1 86 ? 12.202 9.093 -0.510 1.00 92.75 86 ALA A O 1
ATOM 687 N N . GLU A 1 87 ? 10.836 8.826 -2.251 1.00 90.94 87 GLU A N 1
ATOM 688 C CA . GLU A 1 87 ? 9.628 9.193 -1.505 1.00 90.94 87 GLU A CA 1
ATOM 689 C C . GLU A 1 87 ? 9.266 8.135 -0.457 1.00 90.94 87 GLU A C 1
ATOM 691 O O . GLU A 1 87 ? 9.075 8.484 0.710 1.00 90.94 87 GLU A O 1
ATOM 696 N N . ASP A 1 88 ? 9.247 6.861 -0.843 1.00 90.81 88 ASP A N 1
ATOM 697 C CA . ASP A 1 88 ? 8.934 5.747 0.054 1.00 90.81 88 ASP A CA 1
ATOM 698 C C . ASP A 1 88 ? 9.951 5.642 1.194 1.00 90.81 88 ASP A C 1
ATOM 700 O O . ASP A 1 88 ? 9.583 5.469 2.359 1.00 90.81 88 ASP A O 1
ATOM 704 N N . GLN A 1 89 ? 11.239 5.821 0.891 1.00 91.69 89 GLN A N 1
ATOM 705 C CA . GLN A 1 89 ? 12.293 5.782 1.898 1.00 91.69 89 GLN A CA 1
ATOM 706 C C . GLN A 1 89 ? 12.150 6.911 2.927 1.00 91.69 89 GLN A C 1
ATOM 708 O O . GLN A 1 89 ? 12.269 6.658 4.128 1.00 91.69 89 GLN A O 1
ATOM 713 N N . ARG A 1 90 ? 11.844 8.139 2.491 1.00 92.94 90 ARG A N 1
ATOM 714 C CA . ARG A 1 90 ? 11.591 9.272 3.400 1.00 92.94 90 ARG A CA 1
ATOM 715 C C . ARG A 1 90 ? 10.335 9.058 4.241 1.00 92.94 90 ARG A C 1
ATOM 717 O O . ARG A 1 90 ? 10.353 9.323 5.442 1.00 92.94 90 ARG A O 1
ATOM 724 N N . ALA A 1 91 ? 9.273 8.506 3.653 1.00 89.81 91 ALA A N 1
ATOM 725 C CA . ALA A 1 91 ? 8.063 8.146 4.390 1.00 89.81 91 ALA A CA 1
ATOM 726 C C . ALA A 1 91 ? 8.347 7.089 5.472 1.00 89.81 91 ALA A C 1
ATOM 728 O O . ALA A 1 91 ? 7.853 7.194 6.597 1.00 89.81 91 ALA A O 1
ATOM 729 N N . ASN A 1 92 ? 9.164 6.083 5.154 1.00 89.44 92 ASN A N 1
ATOM 730 C CA . ASN A 1 92 ? 9.583 5.051 6.101 1.00 89.44 92 ASN A CA 1
ATOM 731 C C . ASN A 1 92 ? 10.436 5.623 7.235 1.00 89.44 92 ASN A C 1
ATOM 733 O O . ASN A 1 92 ? 10.174 5.310 8.393 1.00 89.44 92 ASN A O 1
ATOM 737 N N . GLN A 1 93 ? 11.399 6.494 6.923 1.00 89.69 93 GLN A N 1
ATOM 738 C CA . GLN A 1 93 ? 12.212 7.180 7.931 1.00 89.69 93 GLN A CA 1
ATOM 739 C C . GLN A 1 93 ? 11.351 8.014 8.883 1.00 89.69 93 GLN A C 1
ATOM 741 O O . GLN A 1 93 ? 11.524 7.916 10.093 1.00 89.69 93 GLN A O 1
ATOM 746 N N . LEU A 1 94 ? 10.387 8.779 8.360 1.00 89.69 94 LEU A N 1
ATOM 747 C CA . LEU A 1 94 ? 9.487 9.580 9.188 1.00 89.69 94 LEU A CA 1
ATOM 748 C C . LEU A 1 94 ? 8.639 8.705 10.120 1.00 89.69 94 LEU A C 1
ATOM 750 O O . LEU A 1 94 ? 8.566 8.968 11.319 1.00 89.69 94 LEU A O 1
ATOM 754 N N . ARG A 1 95 ? 8.026 7.638 9.588 1.00 88.50 95 ARG A N 1
ATOM 755 C CA . ARG A 1 95 ? 7.226 6.701 10.394 1.00 88.50 95 ARG A CA 1
ATOM 756 C C . ARG A 1 95 ? 8.061 6.020 11.472 1.00 88.50 95 ARG A C 1
ATOM 758 O O . ARG A 1 95 ? 7.609 5.929 12.610 1.00 88.50 95 ARG A O 1
ATOM 765 N N . ALA A 1 96 ? 9.267 5.571 11.127 1.00 88.69 96 ALA A N 1
ATOM 766 C CA . ALA A 1 96 ? 10.189 4.964 12.080 1.00 88.69 96 ALA A CA 1
ATOM 767 C C . ALA A 1 96 ? 10.622 5.967 13.156 1.00 88.69 96 ALA A C 1
ATOM 769 O O . ALA A 1 96 ? 10.591 5.630 14.333 1.00 88.69 96 ALA A O 1
ATOM 770 N N . GLY A 1 97 ? 10.944 7.206 12.772 1.00 88.38 97 GLY A N 1
ATOM 771 C CA . GLY A 1 97 ? 11.313 8.273 13.699 1.00 88.38 97 GLY A CA 1
ATOM 772 C C . GLY A 1 97 ? 10.203 8.583 14.701 1.00 88.38 97 GLY A C 1
ATOM 773 O O . GLY A 1 97 ? 10.454 8.588 15.900 1.00 88.38 97 GLY A O 1
ATOM 774 N N . ILE A 1 98 ? 8.959 8.746 14.234 1.00 87.62 98 ILE A N 1
ATOM 775 C CA . ILE A 1 98 ? 7.801 8.953 15.118 1.00 87.62 98 ILE A CA 1
ATOM 776 C C . ILE A 1 98 ? 7.605 7.736 16.030 1.00 87.62 98 ILE A C 1
ATOM 778 O O . ILE A 1 98 ? 7.531 7.891 17.247 1.00 87.62 98 ILE A O 1
ATOM 782 N N . GLY A 1 99 ? 7.574 6.528 15.460 1.00 86.94 99 GLY A N 1
ATOM 783 C CA . GLY A 1 99 ? 7.337 5.297 16.216 1.00 86.94 99 GLY A CA 1
ATOM 784 C C . GLY A 1 99 ? 8.406 5.006 17.274 1.00 86.94 99 GLY A C 1
ATOM 785 O O . GLY A 1 99 ? 8.076 4.519 18.349 1.00 86.94 99 GLY A O 1
ATOM 786 N N . GLN A 1 100 ? 9.670 5.339 17.000 1.00 85.94 100 GLN A N 1
ATOM 787 C CA . GLN A 1 100 ? 10.787 5.154 17.934 1.00 85.94 100 GLN A CA 1
ATOM 788 C C . GLN A 1 100 ? 10.978 6.329 18.902 1.00 85.94 100 GLN A C 1
ATOM 790 O O . GLN A 1 100 ? 11.642 6.167 19.920 1.00 85.94 100 GLN A O 1
ATOM 795 N N . SER A 1 101 ? 10.400 7.500 18.618 1.00 86.62 101 SER A N 1
ATOM 796 C CA . SER A 1 101 ? 10.453 8.664 19.518 1.00 86.62 101 SER A CA 1
ATOM 797 C C . SER A 1 101 ? 9.504 8.562 20.715 1.00 86.62 101 SER A C 1
ATOM 799 O O . SER A 1 101 ? 9.602 9.355 21.651 1.00 86.62 101 SER A O 1
ATOM 801 N N . GLY A 1 102 ? 8.588 7.589 20.703 1.00 81.25 102 GLY A N 1
ATOM 802 C CA . GLY A 1 102 ? 7.715 7.311 21.834 1.00 81.25 102 GLY A CA 1
ATOM 803 C C . GLY A 1 102 ? 8.512 6.744 23.006 1.00 81.25 102 GLY A C 1
ATOM 804 O O . GLY A 1 102 ? 9.119 5.682 22.897 1.00 81.25 102 GLY A O 1
ATOM 805 N N . PHE A 1 103 ? 8.474 7.427 24.145 1.00 84.19 103 PHE A N 1
ATOM 806 C CA . PHE A 1 103 ? 9.011 6.922 25.405 1.00 84.19 103 PHE A CA 1
ATOM 807 C C . PHE A 1 103 ? 7.890 6.809 26.436 1.00 84.19 103 PHE A C 1
ATOM 809 O O . PHE A 1 103 ? 6.981 7.639 26.493 1.00 84.19 103 PHE A O 1
ATOM 816 N N . ALA A 1 104 ? 7.953 5.771 27.265 1.00 82.31 104 ALA A N 1
ATOM 817 C CA . ALA A 1 104 ? 7.062 5.644 28.406 1.00 82.31 104 ALA A CA 1
ATOM 818 C C . ALA A 1 104 ? 7.631 6.449 29.580 1.00 82.31 104 ALA A C 1
ATOM 820 O O . ALA A 1 104 ? 8.783 6.269 29.971 1.00 82.31 104 ALA A O 1
ATOM 821 N N . ILE A 1 105 ? 6.815 7.325 30.161 1.00 91.62 105 ILE A N 1
ATOM 822 C CA . ILE A 1 105 ? 7.151 7.997 31.417 1.00 91.62 105 ILE A CA 1
ATOM 823 C C . ILE A 1 105 ? 6.753 7.059 32.551 1.00 91.62 105 ILE A C 1
ATOM 825 O O . ILE A 1 105 ? 5.581 6.695 32.646 1.00 91.62 105 ILE A O 1
ATOM 829 N N . THR A 1 106 ? 7.694 6.713 33.434 1.00 92.56 106 THR A N 1
ATOM 830 C CA . THR A 1 106 ? 7.454 5.792 34.560 1.00 92.56 106 THR A CA 1
ATOM 831 C C . THR A 1 106 ? 6.202 6.165 35.358 1.00 92.56 106 THR A C 1
ATOM 833 O O . THR A 1 106 ? 5.374 5.302 35.620 1.00 92.56 106 THR A O 1
ATOM 836 N N . GLN A 1 107 ? 5.994 7.457 35.639 1.00 93.81 107 GLN A N 1
ATOM 837 C CA . GLN A 1 107 ? 4.811 7.958 36.353 1.00 93.81 107 GLN A CA 1
ATOM 838 C C . GLN A 1 107 ? 3.487 7.655 35.630 1.00 93.81 107 GLN A C 1
ATOM 840 O O . GLN A 1 107 ? 2.513 7.263 36.270 1.00 93.81 107 GLN A O 1
ATOM 845 N N . ASN A 1 108 ? 3.443 7.799 34.301 1.00 92.12 108 ASN A N 1
ATOM 846 C CA . ASN A 1 108 ? 2.245 7.502 33.510 1.00 92.12 108 ASN A CA 1
ATOM 847 C C . ASN A 1 108 ? 1.981 5.996 33.465 1.00 92.12 108 ASN A C 1
ATOM 849 O O . ASN A 1 108 ? 0.834 5.573 33.587 1.00 92.12 108 ASN A O 1
ATOM 853 N N . THR A 1 109 ? 3.036 5.189 33.329 1.00 93.19 109 THR A N 1
ATOM 854 C CA . THR A 1 109 ? 2.936 3.726 33.373 1.00 93.19 109 THR A CA 1
ATOM 855 C C . THR A 1 109 ? 2.425 3.256 34.733 1.00 93.19 109 THR A C 1
ATOM 857 O O . THR A 1 109 ? 1.511 2.441 34.795 1.00 93.19 109 THR A O 1
ATOM 860 N N . GLU A 1 110 ? 2.952 3.803 35.829 1.00 95.00 110 GLU A N 1
ATOM 861 C CA . GLU A 1 110 ? 2.491 3.500 37.186 1.00 95.00 110 GLU A CA 1
ATOM 862 C C . GLU A 1 110 ? 1.037 3.924 37.417 1.00 95.00 110 GLU A C 1
ATOM 864 O O . GLU A 1 110 ? 0.270 3.169 38.014 1.00 95.00 110 GLU A O 1
ATOM 869 N N . LEU A 1 111 ? 0.631 5.106 36.940 1.00 95.12 111 LEU A N 1
ATOM 870 C CA . LEU A 1 111 ? -0.758 5.558 37.025 1.00 95.12 111 LEU A CA 1
ATOM 871 C C . LEU A 1 111 ? -1.693 4.636 36.238 1.00 95.12 111 LEU A C 1
ATOM 873 O O . LEU A 1 111 ? -2.725 4.223 36.761 1.00 95.12 111 LEU A O 1
ATOM 877 N N . LEU A 1 112 ? -1.320 4.278 35.008 1.00 95.06 112 LEU A N 1
ATOM 878 C CA . LEU A 1 112 ? -2.087 3.345 34.190 1.00 95.06 112 LEU A CA 1
ATOM 879 C C . LEU A 1 112 ? -2.215 1.984 34.883 1.00 95.06 112 LEU A C 1
ATOM 881 O O . LEU A 1 112 ? -3.311 1.436 34.947 1.00 95.06 112 LEU A O 1
ATOM 885 N N . LEU A 1 113 ? -1.130 1.466 35.465 1.00 95.25 113 LEU A N 1
ATOM 886 C CA . LEU A 1 113 ? -1.157 0.226 36.243 1.00 95.25 113 LEU A CA 1
ATOM 887 C C . LEU A 1 113 ? -2.050 0.339 37.483 1.00 95.25 113 LEU A C 1
ATOM 889 O O . LEU A 1 113 ? -2.732 -0.629 37.811 1.00 95.25 113 LEU A O 1
ATOM 893 N N . LYS A 1 114 ? -2.090 1.494 38.159 1.00 95.69 114 LYS A N 1
ATOM 894 C CA . LYS A 1 114 ? -3.025 1.736 39.270 1.00 95.69 114 LYS A CA 1
ATOM 895 C C . LYS A 1 114 ? -4.480 1.715 38.810 1.00 95.69 114 LYS A C 1
ATOM 897 O O . LYS A 1 114 ? -5.297 1.145 39.517 1.00 95.69 114 LYS A O 1
ATOM 902 N N . ILE A 1 115 ? -4.788 2.303 37.651 1.00 95.62 115 ILE A N 1
ATOM 903 C CA . ILE A 1 115 ? -6.145 2.327 37.079 1.00 95.62 115 ILE A CA 1
ATOM 904 C C . ILE A 1 115 ? -6.573 0.924 36.636 1.00 95.62 115 ILE A C 1
ATOM 906 O O . ILE A 1 115 ? -7.654 0.473 36.993 1.00 95.62 115 ILE A O 1
ATOM 910 N N . ILE A 1 116 ? -5.724 0.212 35.886 1.00 96.25 116 ILE A N 1
ATOM 911 C CA . ILE A 1 116 ? -6.025 -1.145 35.396 1.00 96.25 116 ILE A CA 1
ATOM 912 C C . ILE A 1 116 ? -6.244 -2.112 36.562 1.00 96.25 116 ILE A C 1
ATOM 914 O O . ILE A 1 116 ? -7.124 -2.965 36.499 1.00 96.25 116 ILE A O 1
ATOM 918 N N . ASN A 1 117 ? -5.456 -1.971 37.630 1.00 95.44 117 ASN A N 1
ATOM 919 C CA . ASN A 1 117 ? -5.573 -2.802 38.826 1.00 95.44 117 ASN A CA 1
ATOM 920 C C . ASN A 1 117 ? -6.494 -2.190 39.894 1.00 95.44 117 ASN A C 1
ATOM 922 O O . ASN A 1 117 ? -6.501 -2.650 41.040 1.00 95.44 117 ASN A O 1
ATOM 926 N N . GLU A 1 118 ? -7.269 -1.156 39.554 1.00 96.00 118 GLU A N 1
ATOM 927 C CA . GLU A 1 118 ? -8.201 -0.543 40.489 1.00 96.00 118 GLU A CA 1
ATOM 928 C C . GLU A 1 118 ? -9.349 -1.519 40.776 1.00 96.00 118 GLU A C 1
ATOM 930 O O . GLU A 1 118 ? -10.191 -1.806 39.928 1.00 96.00 118 GLU A O 1
ATOM 935 N N . SER A 1 119 ? -9.404 -2.029 42.005 1.00 92.75 119 SER A N 1
ATOM 936 C CA . SER A 1 119 ? -10.528 -2.838 42.474 1.00 92.75 119 SER A CA 1
ATOM 937 C C . SER A 1 119 ? -11.538 -1.955 43.193 1.00 92.75 119 SER A C 1
ATOM 939 O O . SER A 1 119 ? -11.229 -1.359 44.226 1.00 92.75 119 SER A O 1
ATOM 941 N N . ARG A 1 120 ? -12.770 -1.906 42.681 1.00 92.62 120 ARG A N 1
ATOM 942 C CA . ARG A 1 120 ? -13.884 -1.201 43.326 1.00 92.62 120 ARG A CA 1
ATOM 943 C C . ARG A 1 120 ? -14.825 -2.199 43.977 1.00 92.62 120 ARG A C 1
ATOM 945 O O . ARG A 1 120 ? -15.329 -3.109 43.327 1.00 92.62 120 ARG A O 1
ATOM 952 N N . LYS A 1 121 ? -15.096 -2.002 45.266 1.00 92.00 121 LYS A N 1
ATOM 953 C CA . LYS A 1 121 ? -16.223 -2.656 45.932 1.00 92.00 121 LYS A CA 1
ATOM 954 C C . LYS A 1 121 ? -17.459 -1.813 45.678 1.00 92.00 121 LYS A C 1
ATOM 956 O O . LYS A 1 121 ? -17.550 -0.695 46.178 1.00 92.00 121 LYS A O 1
ATOM 961 N N . ILE A 1 122 ? -18.382 -2.348 44.894 1.00 90.56 122 ILE A N 1
ATOM 962 C CA . ILE A 1 122 ? -19.703 -1.757 44.718 1.00 90.56 122 ILE A CA 1
ATOM 963 C C . ILE A 1 122 ? -20.688 -2.486 45.624 1.00 90.56 122 ILE A C 1
ATOM 965 O O . ILE A 1 122 ? -20.723 -3.715 45.661 1.00 90.56 122 ILE A O 1
ATOM 969 N N . ASN A 1 123 ? -21.485 -1.715 46.355 1.00 91.69 123 ASN A N 1
ATOM 970 C CA . ASN A 1 123 ? -22.724 -2.221 46.918 1.00 91.69 123 ASN A CA 1
ATOM 971 C C . ASN A 1 123 ? -23.793 -1.966 45.868 1.00 91.69 123 ASN A C 1
ATOM 973 O O . ASN A 1 123 ? -23.981 -0.828 45.439 1.00 91.69 123 ASN A O 1
ATOM 977 N N . TRP A 1 124 ? -24.457 -3.023 45.436 1.00 86.81 124 TRP A N 1
ATOM 978 C CA . TRP A 1 124 ? -25.561 -2.936 44.500 1.00 86.81 124 TRP A CA 1
ATOM 979 C C . TRP A 1 124 ? -26.759 -3.649 45.112 1.00 86.81 124 TRP A C 1
ATOM 981 O O . TRP A 1 124 ? -26.610 -4.552 45.935 1.00 86.81 124 TRP A O 1
ATOM 991 N N . VAL A 1 125 ? -27.946 -3.202 44.729 1.00 87.69 125 VAL A N 1
ATOM 992 C CA . VAL A 1 125 ? -29.202 -3.860 45.070 1.00 87.69 125 VAL A CA 1
ATOM 993 C C . VAL A 1 125 ? -29.776 -4.372 43.759 1.00 87.69 125 VAL A C 1
ATOM 995 O O . VAL A 1 125 ? -29.967 -3.593 42.825 1.00 87.69 125 VAL A O 1
ATOM 998 N N . ALA A 1 126 ? -29.999 -5.681 43.677 1.00 82.94 126 ALA A N 1
ATOM 999 C CA . ALA A 1 126 ? -30.739 -6.282 42.580 1.00 82.94 126 ALA A CA 1
ATOM 1000 C C . ALA A 1 126 ? -32.219 -5.959 42.785 1.00 82.94 126 ALA A C 1
ATOM 1002 O O . ALA A 1 126 ? -32.798 -6.395 43.778 1.00 82.94 126 ALA A O 1
ATOM 1003 N N . LEU A 1 127 ? -32.820 -5.191 41.878 1.00 83.62 127 LEU A N 1
ATOM 1004 C CA . LEU A 1 127 ? -34.269 -5.037 41.845 1.00 83.62 127 LEU A CA 1
ATOM 1005 C C . LEU A 1 127 ? -34.823 -6.164 40.968 1.00 83.62 127 LEU A C 1
ATOM 1007 O O . LEU A 1 127 ? -34.778 -6.085 39.741 1.00 83.62 127 LEU A O 1
ATOM 1011 N N . GLU A 1 128 ? -35.266 -7.255 41.586 1.00 84.12 128 GLU A N 1
ATOM 1012 C CA . GLU A 1 128 ? -35.907 -8.339 40.841 1.00 84.12 128 GLU A CA 1
ATOM 1013 C C . GLU A 1 128 ? -37.311 -7.914 40.425 1.00 84.12 128 GLU A C 1
ATOM 1015 O O . GLU A 1 128 ? -38.028 -7.319 41.228 1.00 84.12 128 GLU A O 1
ATOM 1020 N N . LEU A 1 129 ? -37.735 -8.263 39.204 1.00 79.44 129 LEU A N 1
ATOM 1021 C CA . LEU A 1 129 ? -39.071 -7.919 38.711 1.00 79.44 129 LEU A CA 1
ATOM 1022 C C . LEU A 1 129 ? -40.151 -8.334 39.720 1.00 79.44 129 LEU A C 1
ATOM 1024 O O . LEU A 1 129 ? -40.979 -7.508 40.066 1.00 79.44 129 LEU A O 1
ATOM 1028 N N . ALA A 1 130 ? -40.062 -9.533 40.305 1.00 79.75 130 ALA A N 1
ATOM 1029 C CA . ALA A 1 130 ? -40.993 -10.027 41.326 1.00 79.75 130 ALA A CA 1
ATOM 1030 C C . ALA A 1 130 ? -41.097 -9.141 42.590 1.00 79.75 130 ALA A C 1
ATOM 1032 O O . ALA A 1 130 ? -42.136 -9.136 43.245 1.00 79.75 130 ALA A O 1
ATOM 1033 N N . GLN A 1 131 ? -40.051 -8.376 42.932 1.00 78.12 131 GLN A N 1
ATOM 1034 C CA . GLN A 1 131 ? -40.044 -7.444 44.070 1.00 78.12 131 GLN A CA 1
ATOM 1035 C C . GLN A 1 131 ? -40.729 -6.108 43.754 1.00 78.12 131 GLN A C 1
ATOM 1037 O O . GLN A 1 131 ? -41.132 -5.397 44.672 1.00 78.12 131 GLN A O 1
ATOM 1042 N N . VAL A 1 132 ? -40.858 -5.766 42.470 1.00 75.38 132 VAL A N 1
ATOM 1043 C CA . VAL A 1 132 ? -41.518 -4.540 41.982 1.00 75.38 132 VAL A CA 1
ATOM 1044 C C . VAL A 1 132 ? -42.884 -4.825 41.364 1.00 75.38 132 VAL A C 1
ATOM 1046 O O . VAL A 1 132 ? -43.697 -3.915 41.241 1.00 75.38 132 VAL A O 1
ATOM 1049 N N . GLN A 1 133 ? -43.130 -6.074 40.967 1.00 71.25 133 GLN A N 1
ATOM 1050 C CA . GLN A 1 133 ? -44.319 -6.471 40.229 1.00 71.25 133 GLN A CA 1
ATOM 1051 C C . GLN A 1 133 ? -45.569 -6.375 41.100 1.00 71.25 133 GLN A C 1
ATOM 1053 O O . GLN A 1 133 ? -46.597 -6.015 40.555 1.00 71.25 133 GLN A O 1
ATOM 1058 N N . GLY A 1 134 ? -45.485 -6.595 42.423 1.00 73.44 134 GLY A N 1
ATOM 1059 C CA . GLY A 1 134 ? -46.610 -6.398 43.355 1.00 73.44 134 GLY A CA 1
ATOM 1060 C C . GLY A 1 134 ? -47.966 -6.873 42.800 1.00 73.44 134 GLY A C 1
ATOM 1061 O O . GLY A 1 134 ? -48.023 -7.800 41.998 1.00 73.44 134 GLY A O 1
ATOM 1062 N N . ASP A 1 135 ? -49.055 -6.201 43.173 1.00 68.75 135 ASP A N 1
ATOM 1063 C CA . ASP A 1 135 ? -50.372 -6.371 42.538 1.00 68.75 135 ASP A CA 1
ATOM 1064 C C . ASP A 1 135 ? -50.485 -5.572 41.213 1.00 68.75 135 ASP A C 1
ATOM 1066 O O . ASP A 1 135 ? -51.518 -4.947 40.963 1.00 68.75 135 ASP A O 1
ATOM 1070 N N . LEU A 1 136 ? -49.447 -5.519 40.354 1.00 73.44 136 LEU A N 1
ATOM 1071 C CA . LEU A 1 136 ? -49.629 -4.955 39.006 1.00 73.44 136 LEU A CA 1
ATOM 1072 C C . LEU A 1 136 ? -50.633 -5.825 38.247 1.00 73.44 136 LEU A C 1
ATOM 1074 O O . LEU A 1 136 ? -50.311 -6.912 37.765 1.00 73.44 136 LEU A O 1
ATOM 1078 N N . GLN A 1 137 ? -51.849 -5.311 38.104 1.00 79.44 137 GLN A N 1
ATOM 1079 C CA . GLN A 1 137 ? -52.823 -5.835 37.165 1.00 79.44 137 GLN A CA 1
ATOM 1080 C C . GLN A 1 137 ? -52.704 -5.046 35.871 1.00 79.44 137 GLN A C 1
ATOM 1082 O O . GLN A 1 137 ? -53.173 -3.917 35.787 1.00 79.44 137 GLN A O 1
ATOM 1087 N N . ILE A 1 138 ? -52.046 -5.648 34.883 1.00 84.88 138 ILE A N 1
ATOM 1088 C CA . ILE A 1 138 ? -52.060 -5.141 33.514 1.00 84.88 138 ILE A CA 1
ATOM 1089 C C . ILE A 1 138 ? -53.410 -5.536 32.918 1.00 84.88 138 ILE A C 1
ATOM 1091 O O . ILE A 1 138 ? -53.743 -6.721 32.865 1.00 84.88 138 ILE A O 1
ATOM 1095 N N . SER A 1 139 ? -54.199 -4.547 32.517 1.00 92.12 139 SER A N 1
ATOM 1096 C CA . SER A 1 139 ? -55.494 -4.772 31.882 1.00 92.12 139 SER A CA 1
ATOM 1097 C C . SER A 1 139 ? -55.344 -5.131 30.401 1.00 92.12 139 SER A C 1
ATOM 1099 O O . SER A 1 139 ? -54.397 -4.711 29.736 1.00 92.12 139 SER A O 1
ATOM 1101 N N . ASP A 1 140 ? -56.327 -5.843 29.845 1.00 92.81 140 ASP A N 1
ATOM 1102 C CA . ASP A 1 140 ? -56.360 -6.160 28.409 1.00 92.81 140 ASP A CA 1
ATOM 1103 C C . ASP A 1 140 ? -56.348 -4.895 27.528 1.00 92.81 140 ASP A C 1
ATOM 1105 O O . ASP A 1 140 ? -55.821 -4.917 26.417 1.00 92.81 140 ASP A O 1
ATOM 1109 N N . SER A 1 141 ? -56.884 -3.777 28.038 1.00 93.50 141 SER A N 1
ATOM 1110 C CA . SER A 1 141 ? -56.849 -2.478 27.355 1.00 93.50 141 SER A CA 1
ATOM 1111 C C . SER A 1 141 ? -55.427 -1.936 27.240 1.00 93.50 141 SER A C 1
ATOM 1113 O O . SER A 1 141 ? -55.037 -1.490 26.170 1.00 93.50 141 SER A O 1
ATOM 1115 N N . GLU A 1 142 ? -54.631 -2.008 28.310 1.00 93.44 142 GLU A N 1
ATOM 1116 C CA . GLU A 1 142 ? -53.236 -1.543 28.294 1.00 93.44 142 GLU A CA 1
ATOM 1117 C C . GLU A 1 142 ? -52.359 -2.411 27.383 1.00 93.44 142 GLU A C 1
ATOM 1119 O O . GLU A 1 142 ? -51.436 -1.906 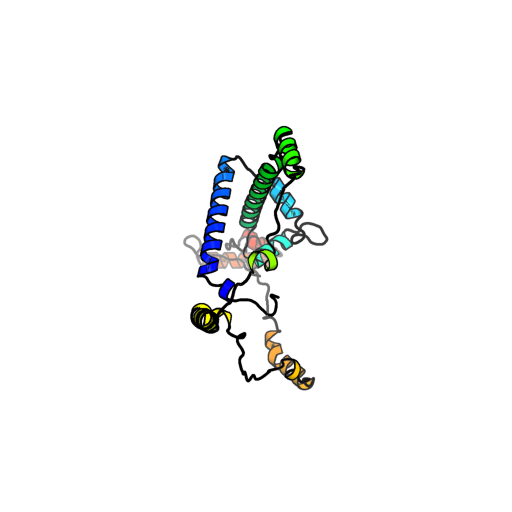26.746 1.00 93.44 142 GLU A O 1
ATOM 1124 N N . ILE A 1 143 ? -52.667 -3.709 27.278 1.00 91.88 143 ILE A N 1
ATOM 1125 C CA . ILE A 1 143 ? -52.004 -4.618 26.334 1.00 91.88 143 ILE A CA 1
ATOM 1126 C C . ILE A 1 143 ? -52.336 -4.225 24.889 1.00 91.88 143 ILE A C 1
ATOM 1128 O O . ILE A 1 143 ? -51.428 -4.151 24.059 1.00 91.88 143 ILE A O 1
ATOM 1132 N N . ALA A 1 144 ? -53.611 -3.958 24.591 1.00 93.75 144 ALA A N 1
ATOM 1133 C CA . ALA A 1 144 ? -54.048 -3.532 23.262 1.00 93.75 144 ALA A CA 1
ATOM 1134 C C . ALA A 1 144 ? -53.430 -2.180 22.866 1.00 93.75 144 ALA A C 1
ATOM 1136 O O . ALA A 1 144 ? -52.828 -2.075 21.799 1.00 93.75 144 ALA A O 1
ATOM 1137 N N . ASP A 1 145 ? -53.470 -1.188 23.761 1.00 95.81 145 ASP A N 1
ATOM 1138 C CA . ASP A 1 145 ? -52.892 0.139 23.521 1.00 95.81 145 ASP A CA 1
ATOM 1139 C C . ASP A 1 145 ? -51.373 0.066 23.282 1.00 95.81 145 ASP A C 1
ATOM 1141 O O . ASP A 1 145 ? -50.830 0.756 22.410 1.00 95.81 145 ASP A O 1
ATOM 1145 N N . TYR A 1 146 ? -50.664 -0.796 24.024 1.00 95.19 146 TYR A N 1
ATOM 1146 C CA . TYR A 1 146 ? -49.229 -1.007 23.828 1.00 95.19 146 TYR A CA 1
ATOM 1147 C C . TYR A 1 146 ? -48.926 -1.694 22.492 1.00 95.19 146 TYR A C 1
ATOM 1149 O O . TYR A 1 146 ? -47.990 -1.288 21.801 1.00 95.19 146 TYR A O 1
ATOM 1157 N N . TYR A 1 147 ? -49.711 -2.701 22.104 1.00 91.88 147 TYR A N 1
ATOM 1158 C CA . TYR A 1 147 ? -49.568 -3.377 20.813 1.00 91.88 147 TYR A CA 1
ATOM 1159 C C . TYR A 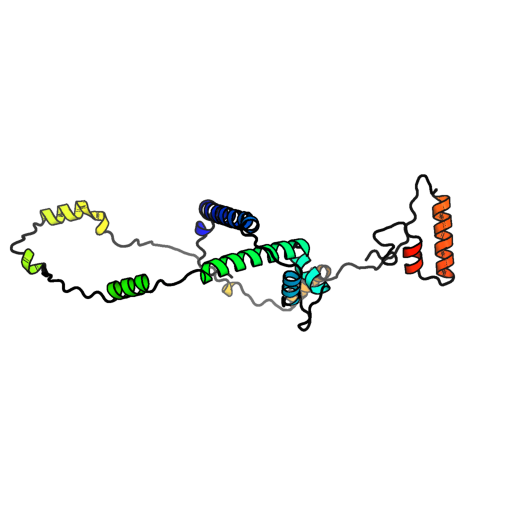1 147 ? -49.798 -2.422 19.634 1.00 91.88 147 TYR A C 1
ATOM 1161 O O . TYR A 1 147 ? -48.990 -2.387 18.702 1.00 91.88 147 TYR A O 1
ATOM 1169 N N . ASP A 1 148 ? -50.846 -1.600 19.697 1.00 93.44 148 ASP A N 1
ATOM 1170 C CA . ASP A 1 148 ? -51.183 -0.634 18.647 1.00 93.44 148 ASP A CA 1
ATOM 1171 C C . ASP A 1 148 ? -50.121 0.472 18.532 1.00 93.44 148 ASP A C 1
ATOM 1173 O O . ASP A 1 148 ? -49.751 0.889 17.434 1.00 93.44 148 ASP A O 1
ATOM 1177 N N . THR A 1 149 ? -49.563 0.915 19.663 1.00 95.56 149 THR A N 1
ATOM 1178 C CA . THR A 1 149 ? -48.524 1.959 19.681 1.00 95.56 149 THR A CA 1
ATOM 1179 C C . THR A 1 149 ? -47.150 1.434 19.245 1.00 95.56 149 THR A C 1
ATOM 1181 O O . THR A 1 149 ? -46.350 2.194 18.699 1.00 95.56 149 THR A O 1
ATOM 1184 N N . ASN A 1 150 ? -46.869 0.140 19.441 1.00 94.56 150 ASN A N 1
ATOM 1185 C CA . ASN A 1 150 ? -45.562 -0.479 19.173 1.00 94.56 150 ASN A CA 1
ATOM 1186 C C . ASN A 1 150 ? -45.635 -1.583 18.106 1.00 94.56 150 ASN A C 1
ATOM 1188 O O . ASN A 1 150 ? -44.796 -2.481 18.076 1.00 94.56 150 ASN A O 1
ATOM 1192 N N . SER A 1 151 ? -46.613 -1.523 17.196 1.00 88.19 151 SER A N 1
ATOM 1193 C CA . SER A 1 151 ? -46.879 -2.568 16.192 1.00 88.19 151 SER A CA 1
ATOM 1194 C C . SER A 1 151 ? -45.653 -2.962 15.357 1.00 88.19 151 SER A C 1
ATOM 1196 O O . SER A 1 151 ? -45.545 -4.104 14.914 1.00 88.19 151 SER A O 1
ATOM 1198 N N . SER A 1 152 ? -44.694 -2.045 15.177 1.00 88.50 152 SER A N 1
ATOM 1199 C CA . SER A 1 152 ? -43.429 -2.316 14.488 1.00 88.50 152 SER A CA 1
ATOM 1200 C C . SER A 1 152 ? -42.544 -3.368 15.153 1.00 88.50 152 SER A C 1
ATOM 1202 O O . SER A 1 152 ? -41.759 -4.009 14.461 1.00 88.50 152 SER A O 1
ATOM 1204 N N . GLU A 1 153 ? -42.665 -3.558 16.465 1.00 88.38 153 GLU A N 1
ATOM 1205 C CA . GLU A 1 153 ? -41.885 -4.543 17.224 1.00 88.38 153 GLU A CA 1
ATOM 1206 C C . GLU A 1 153 ? -42.458 -5.965 17.114 1.00 88.38 153 GLU A C 1
ATOM 1208 O O . GLU A 1 153 ? -41.781 -6.933 17.454 1.00 88.38 153 GLU A O 1
ATOM 1213 N N . PHE A 1 154 ? -43.685 -6.104 16.600 1.00 88.88 154 PHE A N 1
ATOM 1214 C CA . PHE A 1 154 ? -44.405 -7.377 16.517 1.00 88.88 154 PHE A CA 1
ATOM 1215 C C . PHE A 1 154 ? -44.502 -7.940 15.091 1.00 88.88 154 PHE A C 1
ATOM 1217 O O . PHE A 1 154 ? -45.198 -8.933 14.864 1.00 88.88 154 PHE A O 1
ATOM 1224 N N . TYR A 1 155 ? -43.809 -7.339 14.118 1.00 84.25 155 TYR A N 1
ATOM 1225 C CA . TYR A 1 155 ? -43.703 -7.913 12.778 1.00 84.25 155 TYR A CA 1
ATOM 1226 C C . TYR A 1 155 ? -42.836 -9.176 12.789 1.00 84.25 155 TYR A C 1
ATOM 1228 O O . TYR A 1 155 ? -41.781 -9.234 13.417 1.00 84.25 155 TYR A O 1
ATOM 1236 N N . THR A 1 156 ? -43.254 -10.190 12.033 1.00 80.25 156 THR A N 1
ATOM 1237 C CA . THR A 1 156 ? -42.375 -11.315 11.704 1.00 80.25 156 THR A CA 1
ATOM 1238 C C . THR A 1 156 ? -41.302 -10.874 10.712 1.00 80.25 156 THR A C 1
ATOM 1240 O O . THR A 1 156 ? -41.519 -9.942 9.936 1.00 80.25 156 THR A O 1
ATOM 1243 N N . GLU A 1 157 ? -40.174 -11.583 10.680 1.00 77.88 157 GLU A N 1
ATOM 1244 C CA . GLU A 1 157 ? -39.129 -11.362 9.675 1.00 77.88 157 GLU A CA 1
ATOM 1245 C C . GLU A 1 157 ? -39.686 -11.384 8.242 1.00 77.88 157 GLU A C 1
ATOM 1247 O O . GLU A 1 157 ? -40.644 -12.103 7.932 1.00 77.88 157 GLU A O 1
ATOM 1252 N N . LEU A 1 158 ? -39.057 -10.601 7.361 1.00 78.00 158 LEU A N 1
ATOM 1253 C CA . LEU A 1 158 ? -39.416 -10.516 5.950 1.00 78.00 158 LEU A CA 1
ATOM 1254 C C . LEU A 1 158 ? -39.310 -11.903 5.296 1.00 78.00 158 LEU A C 1
ATOM 1256 O O . LEU A 1 158 ? -38.233 -12.495 5.243 1.00 78.00 158 LEU A O 1
ATOM 1260 N N . ARG A 1 159 ? -40.422 -12.402 4.753 1.00 81.31 159 ARG A N 1
ATOM 1261 C CA . ARG A 1 159 ? -40.458 -13.603 3.910 1.00 81.31 159 ARG A CA 1
ATOM 1262 C C . ARG A 1 159 ? -40.793 -13.202 2.482 1.00 81.31 159 ARG A C 1
ATOM 1264 O O . ARG A 1 159 ? -41.637 -12.334 2.273 1.00 81.31 159 ARG A O 1
ATOM 1271 N N . VAL A 1 160 ? -40.135 -13.835 1.516 1.00 82.81 160 VAL A N 1
ATOM 1272 C CA . VAL A 1 160 ? -40.336 -13.573 0.088 1.00 82.81 160 VAL A CA 1
ATOM 1273 C C . VAL A 1 160 ? -40.520 -14.907 -0.628 1.00 82.81 160 VAL A C 1
ATOM 1275 O O . VAL A 1 160 ? -39.701 -15.806 -0.448 1.00 82.81 160 VAL A O 1
ATOM 1278 N N . ASP A 1 161 ? -41.573 -15.020 -1.436 1.00 82.44 161 ASP A N 1
ATOM 1279 C CA . ASP A 1 161 ? -41.727 -16.109 -2.403 1.00 82.44 161 ASP A CA 1
ATOM 1280 C C . ASP A 1 161 ? -40.978 -15.730 -3.684 1.00 82.44 161 ASP A C 1
ATOM 1282 O O . ASP A 1 161 ? -41.238 -14.680 -4.275 1.00 82.44 161 ASP A O 1
ATOM 1286 N N . ALA A 1 162 ? -40.026 -16.565 -4.102 1.00 80.94 162 ALA A N 1
ATOM 1287 C CA . ALA A 1 162 ? -39.193 -16.306 -5.270 1.00 80.94 162 ALA A CA 1
ATOM 1288 C C . ALA A 1 162 ? -39.086 -17.536 -6.176 1.00 80.94 162 ALA A C 1
ATOM 1290 O O . ALA A 1 162 ? -38.838 -18.650 -5.715 1.00 80.94 162 ALA A O 1
ATOM 1291 N N . GLU A 1 163 ? -39.196 -17.297 -7.481 1.00 82.75 163 GLU A N 1
ATOM 1292 C CA . GLU A 1 163 ? -38.831 -18.244 -8.531 1.00 82.75 163 GLU A CA 1
ATOM 1293 C C . GLU A 1 163 ? -37.506 -17.803 -9.157 1.00 82.75 163 GLU A C 1
ATOM 1295 O O . GLU A 1 163 ? -37.285 -16.616 -9.402 1.00 82.75 163 GLU A O 1
ATOM 1300 N N . TYR A 1 164 ? -36.609 -18.751 -9.424 1.00 82.31 164 TYR A N 1
ATOM 1301 C CA . TYR A 1 164 ? -35.328 -18.469 -10.064 1.00 82.31 164 TYR A CA 1
ATOM 1302 C C . TYR A 1 164 ? -34.960 -19.554 -11.073 1.00 82.31 164 TYR A C 1
ATOM 1304 O O . TYR A 1 164 ? -35.345 -20.716 -10.943 1.00 82.31 164 TYR A O 1
ATOM 1312 N N . LEU A 1 165 ? -34.179 -19.161 -12.080 1.00 82.69 165 LEU A N 1
ATOM 1313 C CA . LEU A 1 165 ? -33.575 -20.067 -13.049 1.00 82.69 165 LEU A CA 1
ATOM 1314 C C . LEU A 1 165 ? -32.077 -20.177 -12.749 1.00 82.69 165 LEU A C 1
ATOM 1316 O O . LEU A 1 165 ? -31.350 -19.187 -12.823 1.00 82.69 165 LEU A O 1
ATOM 1320 N N . LEU A 1 166 ? -31.616 -21.379 -12.408 1.00 81.69 166 LEU A N 1
ATOM 1321 C CA . LEU A 1 166 ? -30.202 -21.652 -12.171 1.00 81.69 166 LEU A CA 1
ATOM 1322 C C . LEU A 1 166 ? -29.513 -22.018 -13.490 1.00 81.69 166 LEU A C 1
ATOM 1324 O O . LEU A 1 166 ? -29.873 -23.011 -14.120 1.00 81.69 166 LEU A O 1
ATOM 1328 N N . ILE A 1 167 ? -28.502 -21.245 -13.886 1.00 82.12 167 ILE A N 1
ATOM 1329 C CA . ILE A 1 167 ? -27.616 -21.594 -15.003 1.00 82.12 167 ILE A CA 1
ATOM 1330 C C . ILE A 1 167 ? -26.301 -22.100 -14.417 1.00 82.12 167 ILE A C 1
ATOM 1332 O O . ILE A 1 167 ? -25.486 -21.318 -13.931 1.00 82.12 167 ILE A O 1
ATOM 1336 N N . ASP A 1 168 ? -26.102 -23.413 -14.464 1.00 83.12 168 ASP A N 1
ATOM 1337 C CA . ASP A 1 168 ? -24.863 -24.046 -14.026 1.00 83.12 168 ASP A CA 1
ATOM 1338 C C . ASP A 1 168 ? -23.820 -24.016 -15.153 1.00 83.12 168 ASP A C 1
ATOM 1340 O O . ASP A 1 168 ? -24.003 -24.607 -16.218 1.00 83.12 168 ASP A O 1
ATOM 1344 N N . GLN A 1 169 ? -22.698 -23.334 -14.918 1.00 76.56 169 GLN A N 1
ATOM 1345 C CA . GLN A 1 169 ? -21.588 -23.267 -15.868 1.00 76.56 169 GLN A CA 1
ATOM 1346 C C . GLN A 1 169 ? -20.963 -24.647 -16.132 1.00 76.56 169 GLN A C 1
ATOM 1348 O O . GLN A 1 169 ? -20.458 -24.886 -17.230 1.00 76.56 169 GLN A O 1
ATOM 1353 N N . GLN A 1 170 ? -21.011 -25.567 -15.163 1.00 77.19 170 GLN A N 1
ATOM 1354 C CA . GLN A 1 170 ? -20.528 -26.937 -15.345 1.00 77.19 170 GLN A CA 1
ATOM 1355 C C . GLN A 1 170 ? -21.421 -27.713 -16.316 1.00 77.19 170 GLN A C 1
ATOM 1357 O O . GLN A 1 170 ? -20.911 -28.484 -17.126 1.00 77.19 170 GLN A O 1
ATOM 1362 N N . ALA A 1 171 ? -22.729 -27.433 -16.324 1.00 74.56 171 ALA A N 1
ATOM 1363 C CA . ALA A 1 171 ? -23.669 -28.009 -17.285 1.00 74.56 171 ALA A CA 1
ATOM 1364 C C . ALA A 1 171 ? -23.450 -27.509 -18.730 1.00 74.56 171 ALA A C 1
ATOM 1366 O O . ALA A 1 171 ? -23.958 -28.114 -19.674 1.00 74.56 171 ALA A O 1
ATOM 1367 N N . LEU A 1 172 ? -22.679 -26.431 -18.919 1.00 74.94 172 LEU A N 1
ATOM 1368 C CA . LEU A 1 172 ? -22.321 -25.886 -20.234 1.00 74.94 172 LEU A CA 1
ATOM 1369 C C . LEU A 1 172 ? -21.003 -26.449 -20.789 1.00 74.94 172 LEU A C 1
ATOM 1371 O O . LEU A 1 172 ? -20.668 -26.184 -21.945 1.00 74.94 172 LEU A O 1
ATOM 1375 N N . GLN A 1 173 ? -20.247 -27.226 -20.007 1.00 74.00 173 GLN A N 1
ATOM 1376 C CA . GLN A 1 173 ? -19.020 -27.860 -20.485 1.00 74.00 173 GLN A CA 1
ATOM 1377 C C . GLN A 1 173 ? -19.337 -29.196 -21.158 1.00 74.00 173 GLN A C 1
ATOM 1379 O O . GLN A 1 173 ? -19.401 -30.238 -20.511 1.00 74.00 173 GLN A O 1
ATOM 1384 N N . GLN A 1 174 ? -19.516 -29.174 -22.479 1.00 74.56 174 GLN A N 1
ATOM 1385 C CA . GLN A 1 174 ? -19.537 -30.404 -23.267 1.00 74.56 174 GLN A CA 1
ATOM 1386 C C . GLN A 1 174 ? -18.123 -30.779 -23.731 1.00 74.56 174 GLN A C 1
ATOM 1388 O O . GLN A 1 174 ? -17.348 -29.891 -24.101 1.00 74.56 174 GLN A O 1
ATOM 1393 N N . PRO A 1 175 ? -17.766 -32.076 -23.733 1.00 74.31 175 PRO A N 1
ATOM 1394 C CA . PRO A 1 175 ? -16.516 -32.527 -24.324 1.00 74.31 175 PRO A CA 1
ATOM 1395 C C . PRO A 1 175 ? -16.516 -32.189 -25.818 1.00 74.31 175 PRO A C 1
ATOM 1397 O O . PRO A 1 175 ? -17.422 -32.565 -26.558 1.00 74.31 175 PRO A O 1
ATOM 1400 N N . VAL A 1 176 ? -15.500 -31.448 -26.253 1.00 80.00 176 VAL A N 1
ATOM 1401 C CA . VAL A 1 176 ? -15.329 -31.075 -27.658 1.00 80.00 176 VAL A CA 1
ATOM 1402 C C . VAL A 1 176 ? -14.519 -32.162 -28.358 1.00 80.00 176 VAL A C 1
ATOM 1404 O O . VAL A 1 176 ? -13.456 -32.560 -27.882 1.00 80.00 176 VAL A O 1
ATOM 1407 N N . GLU A 1 177 ? -15.009 -32.625 -29.505 1.00 87.06 177 GLU A N 1
ATOM 1408 C CA . GLU A 1 177 ? -14.299 -33.582 -30.353 1.00 87.06 177 GLU A CA 1
ATOM 1409 C C . GLU A 1 177 ? -12.935 -33.032 -30.788 1.00 87.06 177 GLU A C 1
ATOM 1411 O O . GLU A 1 177 ? -12.812 -31.882 -31.221 1.00 87.06 177 GLU A O 1
ATOM 1416 N N . SER A 1 178 ? -11.897 -33.871 -30.758 1.00 83.94 178 SER A N 1
ATOM 1417 C CA . SER A 1 178 ? -10.535 -33.452 -31.126 1.00 83.94 178 SER A CA 1
ATOM 1418 C C . SER A 1 178 ? -10.444 -32.917 -32.562 1.00 83.94 178 SER A C 1
ATOM 1420 O O . SER A 1 178 ? -9.611 -32.061 -32.854 1.00 83.94 178 SER A O 1
ATOM 1422 N N . ALA A 1 179 ? -11.329 -33.374 -33.454 1.00 89.38 179 ALA A N 1
ATOM 1423 C CA . ALA A 1 179 ? -11.432 -32.870 -34.821 1.00 89.38 179 ALA A CA 1
ATOM 1424 C C . ALA A 1 179 ? -11.877 -31.397 -34.881 1.00 89.38 179 ALA A C 1
ATOM 1426 O O . ALA A 1 179 ? -11.347 -30.640 -35.694 1.00 89.38 179 ALA A O 1
ATOM 1427 N N . ALA A 1 180 ? -12.802 -30.977 -34.011 1.00 85.62 180 ALA A N 1
ATOM 1428 C CA . ALA A 1 180 ? -13.263 -29.592 -33.937 1.00 85.62 180 ALA A CA 1
ATOM 1429 C C . ALA A 1 180 ? -12.171 -28.675 -33.367 1.00 85.62 180 ALA A C 1
ATOM 1431 O O . ALA A 1 180 ? -11.927 -27.600 -33.908 1.00 85.62 180 ALA A O 1
ATOM 1432 N N . VAL A 1 181 ? -11.437 -29.145 -32.352 1.00 85.38 181 VAL A N 1
ATOM 1433 C CA . VAL A 1 181 ? -10.272 -28.429 -31.805 1.00 85.38 181 VAL A CA 1
ATOM 1434 C C . VAL A 1 181 ? -9.188 -28.240 -32.872 1.00 85.38 181 VAL A C 1
ATOM 1436 O O . VAL A 1 181 ? -8.644 -27.149 -33.016 1.00 85.38 181 VAL A O 1
ATOM 1439 N N . LEU A 1 182 ? -8.889 -29.280 -33.658 1.00 87.38 182 LEU A N 1
ATOM 1440 C CA . LEU A 1 182 ? -7.900 -29.196 -34.736 1.00 87.38 182 LEU A CA 1
ATOM 1441 C C . LEU A 1 182 ? -8.352 -28.270 -35.876 1.00 87.38 182 LEU A C 1
ATOM 1443 O O . LEU A 1 182 ? -7.521 -27.570 -36.454 1.00 87.38 182 LEU A O 1
ATOM 1447 N N . ALA A 1 183 ? -9.644 -28.273 -36.216 1.00 88.94 183 ALA A N 1
ATOM 1448 C CA . ALA A 1 183 ? -10.204 -27.376 -37.224 1.00 88.94 183 ALA A CA 1
ATOM 1449 C C . ALA A 1 183 ? -10.090 -25.908 -36.792 1.00 88.94 183 ALA A C 1
ATOM 1451 O O . ALA A 1 183 ? -9.650 -25.075 -37.584 1.00 88.94 183 ALA A O 1
ATOM 1452 N N . GLU A 1 184 ? -10.399 -25.618 -35.528 1.00 88.06 184 GLU A N 1
ATOM 1453 C CA . GLU A 1 184 ? -10.286 -24.274 -34.963 1.00 88.06 184 GLU A CA 1
ATOM 1454 C C . GLU A 1 184 ? -8.825 -23.821 -34.856 1.00 88.06 184 GLU A C 1
ATOM 1456 O O . GLU A 1 184 ? -8.474 -22.715 -35.252 1.00 88.06 184 GLU A O 1
ATOM 1461 N N . TYR A 1 185 ? -7.927 -24.708 -34.422 1.00 83.50 185 TYR A N 1
ATOM 1462 C CA . TYR A 1 185 ? -6.494 -24.420 -34.406 1.00 83.50 185 TYR A CA 1
ATOM 1463 C C . TYR A 1 185 ? -5.963 -24.051 -35.801 1.00 83.50 185 TYR A C 1
ATOM 1465 O O . TYR A 1 185 ? -5.225 -23.078 -35.952 1.00 83.50 185 TYR A O 1
ATOM 1473 N N . LYS A 1 186 ? -6.370 -24.792 -36.840 1.00 85.56 186 LYS A N 1
ATOM 1474 C CA . LYS A 1 186 ? -5.991 -24.492 -38.229 1.00 85.56 186 LYS A CA 1
ATOM 1475 C C . LYS A 1 186 ? -6.587 -23.176 -38.730 1.00 85.56 186 LYS A C 1
ATOM 1477 O O . LYS A 1 186 ? -5.914 -22.474 -39.477 1.00 85.56 186 LYS A O 1
ATOM 1482 N N . SER A 1 187 ? -7.815 -22.830 -38.332 1.00 86.38 187 SER A N 1
ATOM 1483 C CA . SER A 1 187 ? -8.449 -21.565 -38.736 1.00 86.38 187 SER A CA 1
ATOM 1484 C C . SER A 1 187 ? -7.713 -20.349 -38.157 1.00 86.38 187 SER A C 1
ATOM 1486 O O . SER A 1 187 ? -7.615 -19.312 -38.813 1.00 86.38 187 SER A O 1
ATOM 1488 N N . GLN A 1 188 ? -7.125 -20.504 -36.968 1.00 82.81 188 GLN A N 1
ATOM 1489 C CA . GLN A 1 188 ? -6.392 -19.450 -36.269 1.00 82.81 188 GLN A CA 1
ATOM 1490 C C . GLN A 1 188 ? -4.875 -19.483 -36.509 1.00 82.81 188 GLN A C 1
ATOM 1492 O O . GLN A 1 188 ? -4.170 -18.582 -36.062 1.00 82.81 188 GLN A O 1
ATOM 1497 N N . GLN A 1 189 ? -4.352 -20.472 -37.242 1.00 77.06 189 GLN A N 1
ATOM 1498 C CA . GLN A 1 189 ? -2.913 -20.676 -37.447 1.00 77.06 189 GLN A CA 1
ATOM 1499 C C . GLN A 1 189 ? -2.197 -19.428 -37.997 1.00 77.06 189 GLN A C 1
ATOM 1501 O O . GLN A 1 189 ? -1.113 -19.088 -37.529 1.00 77.06 189 GLN A O 1
ATOM 1506 N N . ALA A 1 190 ? -2.838 -18.688 -38.906 1.00 70.06 190 ALA A N 1
ATOM 1507 C CA . ALA A 1 190 ? -2.297 -17.454 -39.483 1.00 70.06 190 ALA A CA 1
ATOM 1508 C C . ALA A 1 190 ? -2.119 -16.307 -38.465 1.00 70.06 190 ALA A C 1
ATOM 1510 O O . ALA A 1 190 ? -1.369 -15.373 -38.724 1.00 70.06 190 ALA A O 1
ATOM 1511 N N . GLN A 1 191 ? -2.787 -16.362 -37.307 1.00 66.94 191 GLN A N 1
ATOM 1512 C CA . GLN A 1 191 ? -2.608 -15.388 -36.222 1.00 66.94 191 GLN A CA 1
ATOM 1513 C C . GLN A 1 191 ? -1.399 -15.718 -35.333 1.00 66.94 191 GLN A C 1
ATOM 151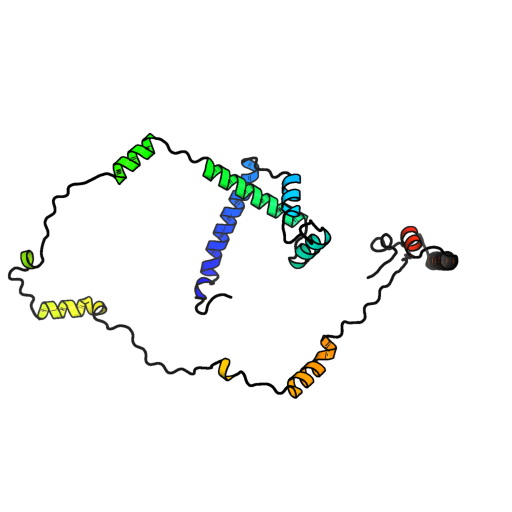5 O O . GLN A 1 191 ? -0.929 -14.858 -34.590 1.00 66.94 191 GLN A O 1
ATOM 1520 N N . PHE A 1 192 ? -0.896 -16.955 -35.408 1.00 65.00 192 PHE A N 1
ATOM 1521 C CA . PHE A 1 192 ? 0.271 -17.429 -34.660 1.00 65.00 192 PHE A CA 1
ATOM 1522 C C . PHE A 1 192 ? 1.558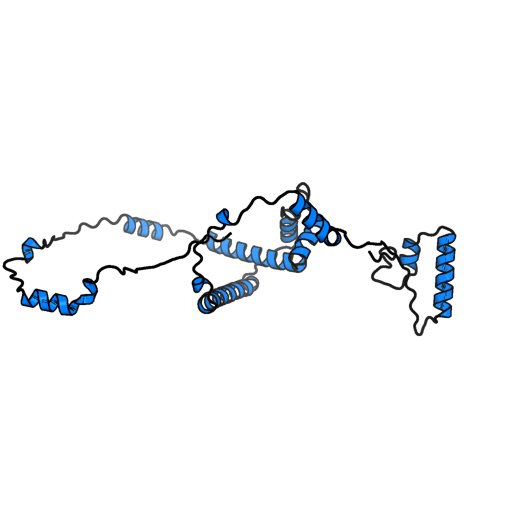 -17.432 -35.494 1.00 65.00 192 PHE A C 1
ATOM 1524 O O . PHE A 1 192 ? 2.645 -17.594 -34.938 1.00 65.00 192 PHE A O 1
ATOM 1531 N N . GLU A 1 193 ? 1.462 -17.224 -36.808 1.00 64.00 193 GLU A N 1
ATOM 1532 C CA . GLU A 1 193 ? 2.618 -16.949 -37.655 1.00 64.00 193 GLU A CA 1
ATOM 1533 C C . GLU A 1 193 ? 3.045 -15.490 -37.452 1.00 64.00 193 GLU A C 1
ATOM 1535 O O . GLU A 1 193 ? 2.377 -14.544 -37.867 1.00 64.00 193 GLU A O 1
ATOM 1540 N N . SER A 1 194 ? 4.163 -15.297 -36.751 1.00 60.44 194 SER A N 1
ATOM 1541 C CA . SER A 1 194 ? 4.798 -13.989 -36.616 1.00 60.44 194 SER A CA 1
ATOM 1542 C C . SER A 1 194 ? 5.133 -13.428 -37.998 1.00 60.44 194 SER A C 1
ATOM 1544 O O . SER A 1 194 ? 5.747 -14.125 -38.806 1.00 60.44 194 SER A O 1
ATOM 1546 N N . SER A 1 195 ? 4.776 -12.167 -38.246 1.00 63.62 195 SER A N 1
ATOM 1547 C CA . SER A 1 195 ? 5.161 -11.431 -39.451 1.00 63.62 195 SER A CA 1
ATOM 1548 C C . SER A 1 195 ? 6.669 -11.527 -39.714 1.00 63.62 195 SER A C 1
ATOM 1550 O O . SER A 1 195 ? 7.476 -11.503 -38.781 1.00 63.62 195 SER A O 1
ATOM 1552 N N . GLU A 1 196 ? 7.047 -11.645 -40.991 1.00 65.31 196 GLU A N 1
ATOM 1553 C CA . GLU A 1 196 ? 8.445 -11.666 -41.433 1.00 65.31 196 GLU A CA 1
ATOM 1554 C C . GLU A 1 196 ? 9.187 -10.442 -40.865 1.00 65.31 196 GLU A C 1
ATOM 1556 O O . GLU A 1 196 ? 8.854 -9.300 -41.187 1.00 65.31 196 GLU A O 1
ATOM 1561 N N . ARG A 1 197 ? 10.183 -10.676 -40.002 1.00 65.38 197 ARG A N 1
ATOM 1562 C CA . ARG A 1 197 ? 11.122 -9.647 -39.537 1.00 65.38 197 ARG A CA 1
ATOM 1563 C C . ARG A 1 197 ? 12.404 -9.758 -40.349 1.00 65.38 197 ARG A C 1
ATOM 1565 O O . ARG A 1 197 ? 12.915 -10.860 -40.538 1.00 65.38 197 ARG A O 1
ATOM 1572 N N . ARG A 1 198 ? 12.913 -8.626 -40.828 1.00 77.50 198 ARG A N 1
ATOM 1573 C CA . ARG A 1 198 ? 14.190 -8.533 -41.539 1.00 77.50 198 ARG A CA 1
ATOM 1574 C C . ARG A 1 198 ? 15.062 -7.534 -40.816 1.00 77.50 198 ARG A C 1
ATOM 1576 O O . ARG A 1 198 ? 14.621 -6.406 -40.650 1.00 77.50 198 ARG A O 1
ATOM 1583 N N . GLU A 1 199 ? 16.277 -7.949 -40.489 1.00 81.94 199 GLU A N 1
ATOM 1584 C CA . GLU A 1 199 ? 17.308 -7.030 -40.030 1.00 81.94 199 GLU A CA 1
ATOM 1585 C C . GLU A 1 199 ? 17.834 -6.242 -41.230 1.00 81.94 199 GLU A C 1
ATOM 1587 O O . GLU A 1 199 ? 18.329 -6.819 -42.206 1.00 81.94 199 GLU A O 1
ATOM 1592 N N . LEU A 1 200 ? 17.691 -4.922 -41.180 1.00 90.06 200 LEU A N 1
ATOM 1593 C CA . LEU A 1 200 ? 18.193 -4.018 -42.212 1.00 90.06 200 LEU A CA 1
ATOM 1594 C C . LEU A 1 200 ? 19.189 -3.034 -41.610 1.00 90.06 200 LEU A C 1
ATOM 1596 O O . LEU A 1 200 ? 19.070 -2.635 -40.455 1.00 90.06 200 LEU A O 1
ATOM 1600 N N . ALA A 1 201 ? 20.158 -2.614 -42.419 1.00 92.75 201 ALA A N 1
ATOM 1601 C CA . ALA A 1 201 ? 21.077 -1.548 -42.059 1.00 92.75 201 ALA A CA 1
ATOM 1602 C C . ALA A 1 201 ? 21.224 -0.544 -43.206 1.00 92.75 201 ALA A C 1
ATOM 1604 O O . ALA A 1 201 ? 21.174 -0.923 -44.381 1.00 92.75 201 ALA A O 1
ATOM 1605 N N . HIS A 1 202 ? 21.409 0.735 -42.877 1.00 95.00 202 HIS A N 1
ATOM 1606 C CA . HIS A 1 202 ? 21.556 1.807 -43.863 1.00 95.00 202 HIS A CA 1
ATOM 1607 C C . HIS A 1 202 ? 22.640 2.831 -43.509 1.00 95.00 202 HIS A C 1
ATOM 1609 O O . HIS A 1 202 ? 23.075 2.950 -42.368 1.00 95.00 202 HIS A O 1
ATOM 1615 N N . ILE A 1 203 ? 23.069 3.585 -44.522 1.00 94.56 203 ILE A N 1
ATOM 1616 C CA . ILE A 1 203 ? 23.940 4.756 -44.384 1.00 94.56 203 ILE A CA 1
ATOM 1617 C C . ILE A 1 203 ? 23.194 5.919 -45.025 1.00 94.56 203 ILE A C 1
ATOM 1619 O O . ILE A 1 203 ? 23.009 5.938 -46.244 1.00 94.56 203 ILE A O 1
ATOM 1623 N N . LEU A 1 204 ? 22.740 6.870 -44.212 1.00 94.94 204 LEU A N 1
ATOM 1624 C CA . LEU A 1 204 ? 21.976 8.018 -44.685 1.00 94.94 204 LEU A CA 1
ATOM 1625 C C . LEU A 1 204 ? 22.921 9.115 -45.187 1.00 94.94 204 LEU A C 1
ATOM 1627 O O . LEU A 1 204 ? 23.869 9.491 -44.506 1.00 94.94 204 LEU A O 1
ATOM 1631 N N . LEU A 1 205 ? 22.640 9.659 -46.369 1.00 93.75 205 LEU A N 1
ATOM 1632 C CA . LEU A 1 205 ? 23.319 10.830 -46.925 1.00 93.75 205 LEU A CA 1
ATOM 1633 C C . LEU A 1 205 ? 22.250 11.862 -47.289 1.00 93.75 205 LEU A C 1
ATOM 1635 O O . LEU A 1 205 ? 21.536 11.694 -48.276 1.00 93.75 205 LEU A O 1
ATOM 1639 N N . GLU A 1 206 ? 22.116 12.913 -46.491 1.00 91.31 206 GLU A N 1
ATOM 1640 C CA . GLU A 1 206 ? 21.103 13.946 -46.684 1.00 91.31 206 GLU A CA 1
ATOM 1641 C C . GLU A 1 206 ? 21.454 14.874 -47.851 1.00 91.31 206 GLU A C 1
ATOM 1643 O O . GLU A 1 206 ? 22.619 15.161 -48.139 1.00 91.31 206 GLU A O 1
ATOM 1648 N N . ILE A 1 207 ? 20.425 15.385 -48.519 1.00 94.06 207 ILE A N 1
ATOM 1649 C CA . ILE A 1 207 ? 20.561 16.430 -49.532 1.00 94.06 207 ILE A CA 1
ATOM 1650 C C . ILE A 1 207 ? 20.161 17.742 -48.869 1.00 94.06 207 ILE A C 1
ATOM 1652 O O . ILE A 1 207 ? 19.052 17.873 -48.352 1.00 94.06 207 ILE A O 1
ATOM 1656 N N . ASN A 1 208 ? 21.061 18.718 -48.870 1.00 90.38 208 ASN A N 1
ATOM 1657 C CA . ASN A 1 208 ? 20.846 20.005 -48.218 1.00 90.38 208 ASN A CA 1
ATOM 1658 C C . ASN A 1 208 ? 21.595 21.123 -48.964 1.00 90.38 208 ASN A C 1
ATOM 1660 O O . ASN A 1 208 ? 22.199 20.900 -50.009 1.00 90.38 208 ASN A O 1
ATOM 1664 N N . GLN A 1 209 ? 21.569 22.351 -48.439 1.00 86.44 209 GLN A N 1
ATOM 1665 C CA . GLN A 1 209 ? 22.208 23.507 -49.091 1.00 86.44 209 GLN A CA 1
ATOM 1666 C C . GLN A 1 209 ? 23.732 23.355 -49.274 1.00 86.44 209 GLN A C 1
ATOM 1668 O O . GLN A 1 209 ? 24.327 24.081 -50.065 1.00 86.44 209 GLN A O 1
ATOM 1673 N N . GLN A 1 210 ? 24.361 22.431 -48.544 1.00 84.56 210 GLN A N 1
ATOM 1674 C CA . GLN A 1 210 ? 25.801 22.164 -48.557 1.00 84.56 210 GLN A CA 1
ATOM 1675 C C . GLN A 1 210 ? 26.161 20.884 -49.329 1.00 84.56 210 GLN A C 1
ATOM 1677 O O . GLN A 1 210 ? 27.336 20.669 -49.624 1.00 84.56 210 GLN A O 1
ATOM 1682 N N . GLN A 1 211 ? 25.177 20.038 -49.651 1.00 87.50 211 GLN A N 1
ATOM 1683 C CA . GLN A 1 211 ? 25.360 18.764 -50.341 1.00 87.50 211 GLN A CA 1
ATOM 1684 C C . GLN A 1 211 ? 24.256 18.559 -51.383 1.00 87.50 211 GLN A C 1
ATOM 1686 O O . GLN A 1 211 ? 23.104 18.303 -51.034 1.00 87.50 211 GLN A O 1
ATOM 1691 N N . SER A 1 212 ? 24.613 18.639 -52.667 1.00 93.31 212 SER A N 1
ATOM 1692 C CA . SER A 1 212 ? 23.689 18.332 -53.765 1.00 93.31 212 SER A CA 1
ATOM 1693 C C . SER A 1 212 ? 23.445 16.825 -53.904 1.00 93.31 212 SER A C 1
ATOM 1695 O O . SER A 1 212 ? 24.221 16.004 -53.411 1.00 93.31 212 SER A O 1
ATOM 1697 N N . GLU A 1 213 ? 22.390 16.447 -54.629 1.00 93.00 213 GLU A N 1
ATOM 1698 C CA . GLU A 1 213 ? 22.099 15.040 -54.940 1.00 93.00 213 GLU A CA 1
ATOM 1699 C C . GLU A 1 213 ? 23.284 14.342 -55.626 1.00 93.00 213 GLU A C 1
ATOM 1701 O O . GLU A 1 213 ? 23.641 13.227 -55.253 1.00 93.00 213 GLU A O 1
ATOM 1706 N N . ASP A 1 214 ? 23.942 15.006 -56.581 1.00 93.12 214 ASP A N 1
ATOM 1707 C CA . ASP A 1 214 ? 25.099 14.438 -57.282 1.00 93.12 214 ASP A CA 1
ATOM 1708 C C . ASP A 1 214 ? 26.287 14.208 -56.339 1.00 93.12 214 ASP A C 1
ATOM 1710 O O . ASP A 1 214 ? 26.961 13.181 -56.425 1.00 93.12 214 ASP A O 1
ATOM 1714 N N . GLN A 1 215 ? 26.511 15.119 -55.386 1.00 91.12 215 GLN A N 1
ATOM 1715 C CA . GLN A 1 215 ? 27.550 14.964 -54.364 1.00 91.12 215 GLN A CA 1
ATOM 1716 C C . GLN A 1 215 ? 27.224 13.825 -53.390 1.00 91.12 215 GLN A C 1
ATOM 1718 O O . GLN A 1 215 ? 28.109 13.041 -53.047 1.00 91.12 215 GLN A O 1
ATOM 1723 N N . ALA A 1 216 ? 25.963 13.699 -52.966 1.00 92.25 216 ALA A N 1
ATOM 1724 C CA . ALA A 1 216 ? 25.508 12.592 -52.128 1.00 92.25 216 ALA A CA 1
ATOM 1725 C C . ALA A 1 216 ? 25.634 11.245 -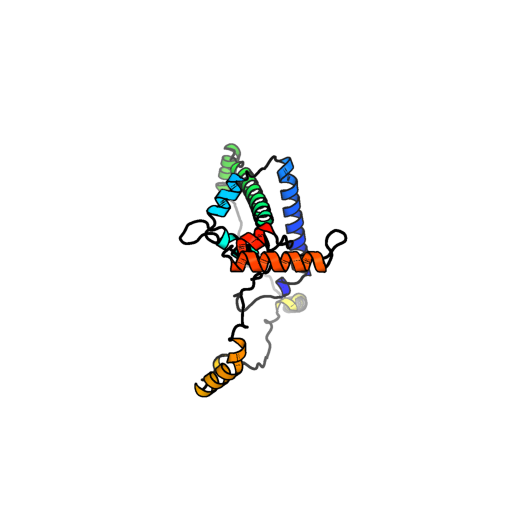52.862 1.00 92.25 216 ALA A C 1
ATOM 1727 O O . ALA A 1 216 ? 26.123 10.267 -52.297 1.00 92.25 216 ALA A O 1
ATOM 1728 N N . ARG A 1 217 ? 25.266 11.195 -54.148 1.00 93.62 217 ARG A N 1
ATOM 1729 C CA . ARG A 1 217 ? 25.368 9.994 -54.987 1.00 93.62 217 ARG A CA 1
ATOM 1730 C C . ARG A 1 217 ? 26.818 9.570 -55.203 1.00 93.62 217 ARG A C 1
ATOM 1732 O O . ARG A 1 217 ? 27.109 8.376 -55.173 1.00 93.62 217 ARG A O 1
ATOM 1739 N N . GLU A 1 218 ? 27.726 10.521 -55.389 1.00 94.56 218 GLU A N 1
ATOM 1740 C CA . GLU A 1 218 ? 29.152 10.220 -55.510 1.00 94.56 218 GLU A CA 1
ATOM 1741 C C . GLU A 1 218 ? 29.727 9.685 -54.190 1.00 94.56 218 GLU A C 1
ATOM 1743 O O . GLU A 1 218 ? 30.398 8.653 -54.187 1.00 94.56 218 GLU A O 1
ATOM 1748 N N . LYS A 1 219 ? 29.369 10.287 -53.048 1.00 91.31 219 LYS A N 1
ATOM 1749 C CA . LYS A 1 219 ? 29.721 9.744 -51.724 1.00 91.31 219 LYS A CA 1
ATOM 1750 C C . LYS A 1 219 ? 29.172 8.331 -51.519 1.00 91.31 219 LYS A C 1
ATOM 1752 O O . LYS A 1 219 ? 29.910 7.459 -51.071 1.00 91.31 219 LYS A O 1
ATOM 1757 N N . ALA A 1 220 ? 27.927 8.062 -51.913 1.00 94.06 220 ALA A N 1
ATOM 1758 C CA . ALA A 1 220 ? 27.350 6.719 -51.839 1.00 94.06 220 ALA A CA 1
ATOM 1759 C C . ALA A 1 220 ? 28.154 5.700 -52.666 1.00 94.06 220 ALA A C 1
ATOM 1761 O O . ALA A 1 220 ? 28.420 4.593 -52.202 1.00 94.06 220 ALA A O 1
ATOM 1762 N N . ARG A 1 221 ? 28.595 6.071 -53.877 1.00 95.19 221 ARG A N 1
ATOM 1763 C CA . ARG A 1 221 ? 29.446 5.209 -54.717 1.00 95.19 221 ARG A CA 1
ATOM 1764 C C . ARG A 1 221 ? 30.795 4.926 -54.065 1.00 95.19 221 ARG A C 1
ATOM 1766 O O . ARG A 1 221 ? 31.246 3.784 -54.103 1.00 95.19 221 ARG A O 1
ATOM 1773 N N . GLN A 1 222 ? 31.402 5.927 -53.435 1.00 93.06 222 GLN A N 1
ATOM 1774 C CA . GLN A 1 222 ? 32.654 5.760 -52.693 1.00 93.06 222 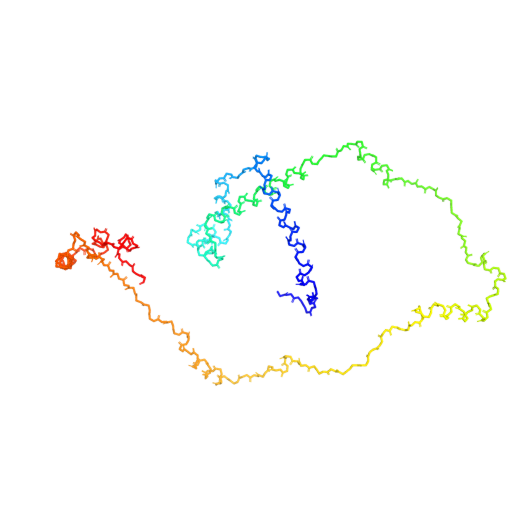GLN A CA 1
ATOM 1775 C C . GLN A 1 222 ? 32.482 4.825 -51.491 1.00 93.06 222 GLN A C 1
ATOM 1777 O O . GLN A 1 222 ? 33.316 3.949 -51.281 1.00 93.06 222 GLN A O 1
ATOM 1782 N N . VAL A 1 223 ? 31.381 4.953 -50.746 1.00 93.88 223 VAL A N 1
ATOM 1783 C CA . VAL A 1 223 ? 31.032 4.051 -49.635 1.00 93.88 223 VAL A CA 1
ATOM 1784 C C . VAL A 1 223 ? 30.863 2.613 -50.128 1.00 93.88 223 VAL A C 1
ATOM 1786 O O . VAL A 1 223 ? 31.454 1.696 -49.561 1.00 93.88 223 VAL A O 1
ATOM 1789 N N . ILE A 1 224 ? 30.121 2.410 -51.223 1.00 93.69 224 ILE A N 1
ATOM 1790 C CA . ILE A 1 224 ? 29.935 1.088 -51.840 1.00 93.69 224 ILE A CA 1
ATOM 1791 C C . ILE A 1 224 ? 31.279 0.491 -52.262 1.00 93.69 224 ILE A C 1
ATOM 1793 O O . ILE A 1 224 ? 31.515 -0.697 -52.044 1.00 93.69 224 ILE A O 1
ATOM 1797 N N . GLN A 1 225 ? 32.157 1.296 -52.861 1.00 94.94 225 GLN A N 1
ATOM 1798 C CA . GLN A 1 225 ? 33.467 0.829 -53.297 1.00 94.94 225 GLN A CA 1
ATOM 1799 C C . GLN A 1 225 ? 34.346 0.444 -52.102 1.00 94.94 225 GLN A C 1
ATOM 1801 O O . GLN A 1 225 ? 34.849 -0.673 -52.072 1.00 94.94 225 GLN A O 1
ATOM 1806 N N . ARG A 1 226 ? 34.430 1.290 -51.065 1.00 94.06 226 ARG A N 1
ATOM 1807 C CA . ARG A 1 226 ? 35.155 0.979 -49.818 1.00 94.06 226 ARG A CA 1
ATOM 1808 C C . ARG A 1 226 ? 34.650 -0.306 -49.164 1.00 94.06 226 ARG A C 1
ATOM 1810 O O . ARG A 1 226 ? 35.454 -1.107 -48.698 1.00 94.06 226 ARG A O 1
ATOM 1817 N N . HIS A 1 227 ? 33.334 -0.518 -49.149 1.00 93.81 227 HIS A N 1
ATOM 1818 C CA . HIS A 1 227 ? 32.757 -1.747 -48.612 1.00 93.81 227 HIS A CA 1
ATOM 1819 C C . HIS A 1 227 ? 33.147 -2.978 -49.445 1.00 93.81 227 HIS A C 1
ATOM 1821 O O . HIS A 1 227 ? 33.552 -3.996 -48.890 1.00 93.81 227 HIS A O 1
ATOM 1827 N N . ARG A 1 228 ? 33.098 -2.878 -50.782 1.00 93.88 228 ARG A N 1
ATOM 1828 C CA . ARG A 1 228 ? 33.549 -3.950 -51.692 1.00 93.88 228 ARG A CA 1
ATOM 1829 C C . ARG A 1 228 ? 35.039 -4.254 -51.564 1.00 93.88 228 ARG A C 1
ATOM 1831 O O . ARG A 1 228 ? 35.426 -5.407 -51.718 1.00 93.88 228 ARG A O 1
ATOM 1838 N N . ASP A 1 229 ? 35.837 -3.242 -51.248 1.00 94.69 229 ASP A N 1
ATOM 1839 C CA . ASP A 1 229 ? 37.276 -3.363 -51.014 1.00 94.69 229 ASP A CA 1
ATOM 1840 C C . ASP A 1 229 ? 37.605 -3.913 -49.606 1.00 94.69 229 ASP A C 1
ATOM 1842 O O . ASP A 1 229 ? 38.775 -4.088 -49.268 1.00 94.69 229 ASP A O 1
ATOM 1846 N N . GLY A 1 230 ? 36.586 -4.236 -48.795 1.00 91.62 230 GLY A N 1
ATOM 1847 C CA . GLY A 1 230 ? 36.712 -4.980 -47.537 1.00 91.62 230 GLY A CA 1
ATOM 1848 C C . GLY A 1 230 ? 36.441 -4.183 -46.259 1.00 91.62 230 GLY A C 1
ATOM 1849 O O . GLY A 1 230 ? 36.576 -4.743 -45.172 1.00 91.62 230 GLY A O 1
ATOM 1850 N N . ALA A 1 231 ? 36.059 -2.904 -46.345 1.00 92.56 231 ALA A N 1
ATOM 1851 C CA . ALA A 1 231 ? 35.708 -2.119 -45.160 1.00 92.56 231 ALA A CA 1
ATOM 1852 C C . ALA A 1 231 ? 34.372 -2.577 -44.541 1.00 92.56 231 ALA A C 1
ATOM 1854 O O . ALA A 1 231 ? 33.419 -2.906 -45.257 1.00 92.56 231 ALA A O 1
ATOM 1855 N N . SER A 1 232 ? 34.274 -2.564 -43.207 1.00 95.56 232 SER A N 1
ATOM 1856 C CA . SER A 1 232 ? 33.047 -2.942 -42.496 1.00 95.56 232 SER A CA 1
ATOM 1857 C C . SER A 1 232 ? 31.919 -1.949 -42.774 1.00 95.56 232 SER A C 1
ATOM 1859 O O . SER A 1 232 ? 32.103 -0.737 -42.670 1.00 95.56 232 SER A O 1
ATOM 1861 N N . PHE A 1 233 ? 30.723 -2.457 -43.083 1.00 94.19 233 PHE A N 1
ATOM 1862 C CA . PHE A 1 233 ? 29.544 -1.611 -43.289 1.00 94.19 233 PHE A CA 1
ATOM 1863 C C . PHE A 1 233 ? 29.202 -0.809 -42.029 1.00 94.19 233 PHE A C 1
ATOM 1865 O O . PHE A 1 233 ? 28.900 0.374 -42.124 1.00 94.19 233 PHE A O 1
ATOM 1872 N N . ALA A 1 234 ? 29.318 -1.429 -40.851 1.00 93.81 234 ALA A N 1
ATOM 1873 C CA . ALA A 1 234 ? 29.033 -0.776 -39.579 1.00 93.81 234 ALA A CA 1
ATOM 1874 C C . ALA A 1 234 ? 30.018 0.367 -39.279 1.00 93.81 234 ALA A C 1
ATOM 1876 O O . ALA A 1 234 ? 29.621 1.412 -38.774 1.00 93.81 234 ALA A O 1
ATOM 1877 N N . GLU A 1 235 ? 31.294 0.198 -39.638 1.00 94.12 235 GLU A N 1
ATOM 1878 C CA . GLU A 1 235 ? 32.306 1.251 -39.488 1.00 94.12 235 GLU A CA 1
ATOM 1879 C C . GLU A 1 235 ? 32.049 2.402 -40.464 1.00 94.12 235 GLU A C 1
ATOM 1881 O O . GLU A 1 235 ? 32.098 3.565 -40.072 1.00 94.12 235 GLU A O 1
ATOM 1886 N N . LEU A 1 236 ? 31.697 2.089 -41.717 1.00 94.00 236 LEU A N 1
ATOM 1887 C CA . LEU A 1 236 ? 31.309 3.093 -42.710 1.00 94.00 236 LEU A CA 1
ATOM 1888 C C . LEU A 1 236 ? 30.027 3.833 -42.304 1.00 94.00 236 LEU A C 1
ATOM 1890 O O . LEU A 1 236 ? 29.918 5.033 -42.541 1.00 94.00 236 LEU A O 1
ATOM 1894 N N . ALA A 1 237 ? 29.072 3.146 -41.677 1.00 94.12 237 ALA A N 1
ATOM 1895 C CA . ALA A 1 237 ? 27.863 3.761 -41.149 1.00 94.12 237 ALA A CA 1
ATOM 1896 C C . ALA A 1 237 ? 28.178 4.717 -39.996 1.00 94.12 237 ALA A C 1
ATOM 1898 O O . ALA A 1 237 ? 27.714 5.853 -40.023 1.00 94.12 237 ALA A O 1
ATOM 1899 N N . ALA A 1 238 ? 29.025 4.314 -39.050 1.00 92.62 238 ALA A N 1
ATOM 1900 C CA . ALA A 1 238 ? 29.456 5.179 -37.955 1.00 92.62 238 ALA A CA 1
ATOM 1901 C C . ALA A 1 238 ? 30.278 6.389 -38.429 1.00 92.62 238 ALA A C 1
ATOM 1903 O O . ALA A 1 238 ? 30.195 7.462 -37.836 1.00 92.62 238 ALA A O 1
ATOM 1904 N N . GLU A 1 239 ? 31.067 6.226 -39.494 1.00 92.25 239 GLU A N 1
ATOM 1905 C CA . GLU A 1 239 ? 31.920 7.280 -40.050 1.00 92.25 239 GLU A CA 1
ATOM 1906 C C . GLU A 1 239 ? 31.134 8.280 -40.918 1.00 92.25 239 GLU A C 1
ATOM 1908 O O . GLU A 1 239 ? 31.427 9.476 -40.898 1.00 92.25 239 GLU A O 1
ATOM 1913 N N . ILE A 1 240 ? 30.171 7.804 -41.715 1.00 92.00 240 ILE A N 1
ATOM 1914 C CA . ILE A 1 240 ? 29.647 8.557 -42.869 1.00 92.00 240 ILE A CA 1
ATOM 1915 C C . ILE A 1 240 ? 28.132 8.790 -42.792 1.00 92.00 240 ILE A C 1
ATOM 1917 O O . ILE A 1 240 ? 27.644 9.750 -43.394 1.00 92.00 240 ILE A O 1
ATOM 1921 N N . SER A 1 241 ? 27.379 7.946 -42.078 1.00 94.31 241 SER A N 1
ATOM 1922 C CA . SER A 1 241 ? 25.920 8.076 -42.004 1.00 94.31 241 SER A CA 1
ATOM 1923 C C . SER A 1 241 ? 25.524 9.355 -41.274 1.00 94.31 241 SER A C 1
ATOM 1925 O O . SER A 1 241 ? 26.016 9.669 -40.194 1.00 94.31 241 SER A O 1
ATOM 1927 N N . GLN A 1 242 ? 24.590 10.081 -41.872 1.00 92.62 242 GLN A N 1
ATOM 1928 C CA . GLN A 1 242 ? 24.004 11.305 -41.337 1.00 92.62 242 GLN A CA 1
ATOM 1929 C C . GLN A 1 242 ? 22.722 11.022 -40.544 1.00 92.62 242 GLN A C 1
ATOM 1931 O O . GLN A 1 242 ? 22.039 11.956 -40.146 1.00 92.62 242 GLN A O 1
ATOM 1936 N N . ASP A 1 243 ? 22.399 9.747 -40.299 1.00 91.12 243 ASP A N 1
ATOM 1937 C CA . ASP A 1 243 ? 21.333 9.344 -39.384 1.00 91.12 243 ASP A CA 1
ATOM 1938 C C . ASP A 1 243 ? 21.898 9.177 -37.962 1.00 91.12 243 ASP A C 1
ATOM 1940 O O . ASP A 1 243 ? 22.486 8.135 -37.658 1.00 91.12 243 ASP A O 1
ATOM 1944 N N . PRO A 1 244 ? 21.720 10.162 -37.062 1.00 86.75 244 PRO A N 1
ATOM 1945 C CA . PRO A 1 244 ? 22.285 10.104 -35.718 1.00 86.75 244 PRO A CA 1
ATOM 1946 C C . PRO A 1 244 ? 21.677 8.991 -34.855 1.00 86.75 244 PRO A C 1
ATOM 1948 O O . PRO A 1 244 ? 22.273 8.635 -33.842 1.00 86.75 244 PRO A O 1
ATOM 1951 N N . GLY A 1 245 ? 20.504 8.461 -35.224 1.00 86.94 245 GLY A N 1
ATOM 1952 C CA . GLY A 1 245 ? 19.833 7.401 -34.475 1.00 86.94 245 GLY A CA 1
ATOM 1953 C C . GLY A 1 245 ? 20.414 6.012 -34.726 1.00 86.94 245 GLY A C 1
ATOM 1954 O O . GLY A 1 245 ? 20.321 5.161 -33.850 1.00 86.94 245 GLY A O 1
ATOM 1955 N N . THR A 1 246 ? 21.031 5.787 -35.890 1.00 91.56 246 THR A N 1
ATOM 1956 C CA . THR A 1 246 ? 21.504 4.453 -36.303 1.00 91.56 246 THR A CA 1
ATOM 1957 C C . THR A 1 246 ? 22.991 4.417 -36.645 1.00 91.56 246 THR A C 1
ATOM 1959 O O . THR A 1 246 ? 23.600 3.353 -36.562 1.00 91.56 246 THR A O 1
ATOM 1962 N N . ALA A 1 247 ? 23.619 5.556 -36.972 1.00 90.12 247 ALA A N 1
ATOM 1963 C CA . ALA A 1 247 ? 25.029 5.631 -37.369 1.00 90.12 247 ALA A CA 1
ATOM 1964 C C . ALA A 1 247 ? 25.960 4.954 -36.352 1.00 90.12 247 ALA A C 1
ATOM 1966 O O . ALA A 1 247 ? 26.782 4.116 -36.720 1.00 90.12 247 ALA A O 1
ATOM 1967 N N . THR A 1 248 ? 25.794 5.251 -35.059 1.00 89.38 248 THR A N 1
ATOM 1968 C CA . THR A 1 248 ? 26.627 4.685 -33.985 1.00 89.38 248 THR A CA 1
ATOM 1969 C C . THR A 1 248 ? 26.362 3.204 -33.714 1.00 89.38 248 THR A C 1
ATOM 1971 O O . THR A 1 248 ? 27.184 2.550 -33.079 1.00 89.38 248 THR A O 1
ATOM 1974 N N . GLU A 1 249 ? 25.244 2.670 -34.209 1.00 90.25 249 GLU A N 1
ATOM 1975 C CA . GLU A 1 249 ? 24.863 1.255 -34.122 1.00 90.25 249 GLU A CA 1
ATOM 1976 C C . GLU A 1 249 ? 25.109 0.516 -35.449 1.00 90.25 249 GLU A C 1
ATOM 1978 O O . GLU A 1 249 ? 24.502 -0.512 -35.738 1.00 90.25 249 GLU A O 1
ATOM 1983 N N . GLY A 1 250 ? 26.003 1.040 -36.293 1.00 89.25 250 GLY A N 1
ATOM 1984 C CA . GLY A 1 250 ? 26.355 0.411 -37.565 1.00 89.25 250 GLY A CA 1
ATOM 1985 C C . GLY A 1 250 ? 25.274 0.520 -38.643 1.00 89.25 250 GLY A C 1
ATOM 1986 O O . GLY A 1 250 ? 25.308 -0.227 -39.621 1.00 89.25 250 GLY A O 1
ATOM 1987 N N . GLY A 1 251 ? 24.330 1.448 -38.474 1.00 89.44 251 GLY A N 1
ATOM 1988 C CA . GLY A 1 251 ? 23.224 1.701 -39.392 1.00 89.44 251 GLY A CA 1
ATOM 1989 C C . GLY A 1 251 ? 21.999 0.816 -39.171 1.00 89.44 251 GLY A C 1
ATOM 1990 O O . GLY A 1 251 ? 21.123 0.828 -40.030 1.00 89.44 251 GLY A O 1
ATOM 1991 N N . LEU A 1 252 ? 21.941 0.039 -38.084 1.00 92.19 252 LEU A N 1
ATOM 1992 C CA . LEU A 1 252 ? 20.898 -0.961 -37.832 1.00 92.19 252 LEU A CA 1
ATOM 1993 C C . LEU A 1 252 ? 19.506 -0.324 -37.654 1.00 92.19 252 LEU A C 1
ATOM 1995 O O . LEU A 1 252 ? 19.342 0.624 -36.893 1.00 92.19 252 LEU A O 1
ATOM 1999 N N . LEU A 1 253 ? 18.499 -0.872 -38.338 1.00 84.50 253 LEU A N 1
ATOM 2000 C CA . LEU A 1 253 ? 17.100 -0.417 -38.309 1.00 84.50 253 LEU A CA 1
ATOM 2001 C C . LEU A 1 253 ? 16.163 -1.360 -37.533 1.00 84.50 253 LEU A C 1
ATOM 2003 O O . LEU A 1 253 ? 14.963 -1.087 -37.439 1.00 84.50 253 LEU A O 1
ATOM 2007 N N . GLY A 1 254 ? 16.721 -2.427 -36.956 1.00 76.88 254 GLY A N 1
ATOM 2008 C CA . GLY A 1 254 ? 15.987 -3.529 -36.326 1.00 76.88 254 GLY A CA 1
ATOM 2009 C C . GLY A 1 254 ? 15.627 -4.647 -37.290 1.00 76.88 254 GLY A C 1
ATOM 2010 O O . GLY A 1 254 ? 15.780 -4.452 -38.518 1.00 76.88 254 GLY A O 1
#

Foldseek 3Di:
DDDPDDPCVCVDCVNVVVVVVVVCVVLVVLLVCCVVVVNWDDPVNLVVVQQQPVQQDDPRGGDPVSVQVVQVVVVHDPVRSSVVVGSVVSVVVVVCCVVVVDDDDPVVVVVVVCVVPPDDDDDDDDPDCVNVVPPPDDDPVNVVVCCVVPVVVVDDDDDDDDDDDDDDPVVVDDDDDVVVVVVVCVVCVVVVPDPDDDKDFDAADDDDPVAHPVNSVVVVVVLVVVVVVPDQQLQSLLVGGPPPVCSPVSRIPD

Secondary structure (DSSP, 8-state):
---S---GGGG-HHHHHHHHHHHHHHHHHHHHHHHHTT----HHHHHHHHHH-GGGEETTEE-HHHHHHHHHHTT--HHHHHHHHHHHHHHHHHHHHHHHH----HHHHHHHHHHHT-----------HHHHHTT----HHHHHHHHHHTGGGGPPPP----------SGGG-PPPPHHHHHHHHHHHHHHHS-------B------BTTB-HHHHHHHHHHHHHHHHTT--HHHHHHHH---TTTGGGTTB--